Protein AF-A0A377X017-F1 (afdb_monomer)

Organism: Klebsiella pneumoniae (NCBI:txid573)

Nearest PDB structures (foldseek):
  1yle-assembly1_A  TM=6.788E-01  e=1.189E-14  Pseudomonas aeruginosa
  3j99-assembly1_C  TM=6.642E-01  e=1.544E-02  Cricetulus griseus
  6mdn-assembly1_E  TM=6.584E-01  e=2.898E-02  Cricetulus griseus
  6mdm-assembly1_B  TM=6.746E-01  e=6.170E-02  Cricetulus griseus
  1wlf-assembly1_A  TM=6.380E-01  e=1.233E-01  Mus musculus

Structure (mmCIF, N/CA/C/O backbone):
data_AF-A0A377X017-F1
#
_entry.id   AF-A0A377X017-F1
#
loop_
_atom_site.group_PDB
_atom_site.id
_atom_site.type_symbol
_atom_site.label_atom_id
_atom_site.label_alt_id
_atom_site.label_comp_id
_atom_site.label_asym_id
_atom_site.label_entity_id
_atom_site.label_seq_id
_atom_site.pdbx_PDB_ins_code
_atom_site.Cartn_x
_atom_site.Cartn_y
_atom_site.Cartn_z
_atom_site.occupancy
_atom_site.B_iso_or_equiv
_atom_site.auth_seq_id
_atom_site.auth_comp_id
_atom_site.auth_asym_id
_atom_site.auth_atom_id
_atom_site.pdbx_PDB_model_num
ATOM 1 N N . MET A 1 1 ? 9.731 38.640 -22.664 1.00 41.91 1 MET A N 1
ATOM 2 C CA . MET A 1 1 ? 9.922 37.380 -23.417 1.00 41.91 1 MET A CA 1
ATOM 3 C C . M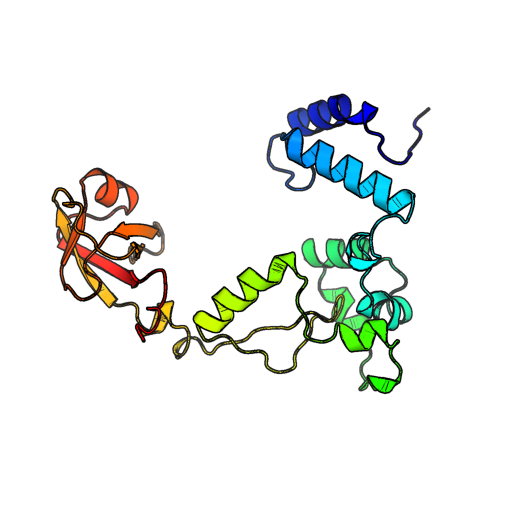ET A 1 1 ? 10.052 36.262 -22.397 1.00 41.91 1 MET A C 1
ATOM 5 O O . MET A 1 1 ? 10.845 36.426 -21.481 1.00 41.91 1 MET A O 1
ATOM 9 N N . MET A 1 2 ? 9.232 35.211 -22.472 1.00 48.06 2 MET A N 1
ATOM 10 C CA . MET A 1 2 ? 9.294 34.090 -21.521 1.00 48.06 2 MET A CA 1
ATOM 11 C C . MET A 1 2 ? 10.288 33.045 -22.027 1.00 48.06 2 MET A C 1
ATOM 13 O O . MET A 1 2 ? 10.231 32.671 -23.196 1.00 48.06 2 MET A O 1
ATOM 17 N N . VAL A 1 3 ? 11.193 32.597 -21.158 1.00 45.81 3 VAL A N 1
ATOM 18 C CA . VAL A 1 3 ? 12.187 31.555 -21.446 1.00 45.81 3 VAL A CA 1
ATOM 19 C C . VAL A 1 3 ? 11.963 30.414 -20.461 1.00 45.81 3 VAL A C 1
ATOM 21 O O . VAL A 1 3 ? 11.891 30.648 -19.257 1.00 45.81 3 VAL A O 1
ATOM 24 N N . ILE A 1 4 ? 11.847 29.188 -20.971 1.00 55.16 4 ILE A N 1
ATOM 25 C CA . ILE A 1 4 ? 11.779 27.969 -20.160 1.00 55.16 4 ILE A CA 1
ATOM 26 C C . ILE A 1 4 ? 13.193 27.387 -20.092 1.00 55.16 4 ILE A C 1
ATOM 28 O O . ILE A 1 4 ? 13.812 27.161 -21.130 1.00 55.16 4 ILE A O 1
ATOM 32 N N . ARG A 1 5 ? 13.703 27.158 -18.879 1.00 82.88 5 ARG A N 1
ATOM 33 C CA . ARG A 1 5 ? 15.024 26.566 -18.619 1.00 82.88 5 ARG A CA 1
ATOM 34 C C . ARG A 1 5 ? 14.967 25.596 -17.429 1.00 82.88 5 ARG A C 1
ATOM 36 O O . ARG A 1 5 ? 14.013 25.676 -16.652 1.00 82.88 5 ARG A O 1
ATOM 43 N N . PRO A 1 6 ? 15.966 24.712 -17.255 1.00 76.62 6 PRO A N 1
ATOM 44 C CA . PRO A 1 6 ? 16.117 23.930 -16.031 1.00 76.62 6 PRO A CA 1
ATOM 45 C C . PRO A 1 6 ? 16.137 24.815 -14.779 1.00 76.62 6 PRO A C 1
ATOM 47 O O . PRO A 1 6 ? 16.668 25.927 -14.802 1.00 76.62 6 PRO A O 1
ATOM 50 N N . VAL A 1 7 ? 15.556 24.301 -13.694 1.00 84.62 7 VAL A N 1
ATOM 51 C CA . VAL A 1 7 ? 15.474 24.987 -12.398 1.00 84.62 7 VAL A CA 1
ATOM 52 C C . VAL A 1 7 ? 16.825 24.975 -11.688 1.00 84.62 7 VAL A C 1
ATOM 54 O O . VAL A 1 7 ? 17.442 23.920 -11.577 1.00 84.62 7 VAL A O 1
ATOM 57 N N . GLU A 1 8 ? 17.276 26.121 -11.195 1.00 88.69 8 GLU A N 1
ATOM 58 C CA . GLU A 1 8 ? 18.542 26.331 -10.489 1.00 88.69 8 GLU A CA 1
ATOM 59 C C . GLU A 1 8 ? 18.309 26.598 -8.992 1.00 88.69 8 GLU A C 1
ATOM 61 O O . GLU A 1 8 ? 17.215 27.011 -8.605 1.00 88.69 8 GLU A O 1
ATOM 66 N N . PRO A 1 9 ? 19.323 26.417 -8.119 1.00 90.69 9 PRO A N 1
ATOM 67 C CA . PRO A 1 9 ? 19.192 26.701 -6.684 1.00 90.69 9 PRO A CA 1
ATOM 68 C C . PRO A 1 9 ? 18.673 28.112 -6.367 1.00 90.69 9 PRO A C 1
ATOM 70 O O . PRO A 1 9 ? 17.927 28.293 -5.408 1.00 90.69 9 PRO A O 1
ATOM 73 N N . GLY A 1 10 ? 19.010 29.101 -7.204 1.00 92.25 10 GLY A N 1
ATOM 74 C CA . GLY A 1 10 ? 18.532 30.479 -7.066 1.00 92.25 10 GLY A CA 1
ATOM 75 C C . GLY A 1 10 ? 17.032 30.674 -7.321 1.00 92.25 10 GLY A C 1
ATOM 76 O O . GLY A 1 10 ? 16.495 31.715 -6.953 1.00 92.25 10 GLY A O 1
ATOM 77 N N . ASP A 1 11 ? 16.336 29.691 -7.903 1.00 92.38 11 ASP A N 1
ATOM 78 C CA . ASP A 1 11 ? 14.902 29.783 -8.213 1.00 92.38 11 ASP A CA 1
ATOM 79 C C . ASP A 1 11 ? 13.998 29.424 -7.024 1.00 92.38 11 ASP A C 1
ATOM 81 O O . ASP A 1 11 ? 12.786 29.648 -7.082 1.00 92.38 11 ASP A O 1
ATOM 85 N N . LEU A 1 12 ? 14.563 28.885 -5.936 1.00 92.19 12 LEU A N 1
ATOM 86 C CA . LEU A 1 12 ? 13.817 28.419 -4.763 1.00 92.19 12 LEU A CA 1
ATOM 87 C C . LEU A 1 12 ? 12.852 29.475 -4.183 1.00 92.19 12 LEU A C 1
ATOM 89 O O . LEU A 1 12 ? 11.684 29.133 -3.978 1.00 92.19 12 LEU A O 1
ATOM 93 N N . PRO A 1 13 ? 13.240 30.755 -3.990 1.00 93.88 13 PRO A N 1
ATOM 94 C CA . PRO A 1 13 ? 12.309 31.773 -3.497 1.00 93.88 13 PRO A CA 1
ATOM 95 C C . PRO A 1 13 ? 11.132 32.020 -4.451 1.00 93.88 13 PRO A C 1
ATOM 97 O O . PRO A 1 13 ? 10.003 32.245 -4.015 1.00 93.88 13 PRO A O 1
ATOM 100 N N . GLY A 1 14 ? 11.378 31.951 -5.763 1.00 90.06 14 GLY A N 1
ATOM 101 C CA . GLY A 1 14 ? 10.341 32.098 -6.784 1.00 90.06 14 GLY A CA 1
ATOM 102 C C . GLY A 1 14 ? 9.362 30.925 -6.783 1.00 90.06 14 GLY A C 1
ATOM 103 O O . GLY A 1 14 ? 8.152 31.133 -6.849 1.00 90.06 14 GLY A O 1
ATOM 104 N N . LEU A 1 15 ? 9.870 29.699 -6.636 1.00 88.06 15 LEU A N 1
ATOM 105 C CA . LEU A 1 15 ? 9.044 28.496 -6.525 1.00 88.06 15 LEU A CA 1
ATOM 106 C C . LEU A 1 15 ? 8.211 28.476 -5.242 1.00 88.06 15 LEU A C 1
ATOM 108 O O . LEU A 1 15 ? 7.048 28.092 -5.301 1.00 88.06 15 LEU A O 1
ATOM 112 N N . LEU A 1 16 ? 8.759 28.929 -4.112 1.00 87.75 16 LEU A N 1
ATOM 113 C CA . LEU A 1 16 ? 8.013 29.071 -2.857 1.00 87.75 16 LEU A CA 1
ATOM 114 C C . LEU A 1 16 ? 6.875 30.086 -2.980 1.00 87.75 16 LEU A C 1
ATOM 116 O O . LEU A 1 16 ? 5.769 29.833 -2.503 1.00 87.75 16 LEU A O 1
ATOM 120 N N . LYS A 1 17 ? 7.122 31.210 -3.662 1.00 89.06 17 LYS A N 1
ATOM 121 C CA . LYS A 1 17 ? 6.085 32.206 -3.942 1.00 89.06 17 LYS A CA 1
ATOM 122 C C . LYS A 1 17 ? 4.964 31.618 -4.804 1.00 89.06 17 LYS A C 1
ATOM 124 O O . LYS A 1 17 ? 3.797 31.764 -4.458 1.00 89.06 17 LYS A O 1
ATOM 129 N N . LEU A 1 18 ? 5.316 30.905 -5.875 1.00 84.94 18 LEU A N 1
ATOM 130 C CA . LEU A 1 18 ? 4.339 30.213 -6.721 1.00 84.94 18 LEU A CA 1
ATOM 131 C C . LEU A 1 18 ? 3.564 29.147 -5.934 1.00 84.94 18 LEU A C 1
ATOM 133 O O . LEU A 1 18 ? 2.343 29.077 -6.036 1.00 84.94 18 LEU A O 1
ATOM 137 N N . ALA A 1 19 ? 4.247 28.356 -5.104 1.00 81.62 19 ALA A N 1
ATOM 138 C CA . ALA A 1 19 ? 3.622 27.350 -4.250 1.00 81.62 19 ALA A CA 1
ATOM 139 C C . ALA A 1 19 ? 2.582 27.982 -3.307 1.00 81.62 19 ALA A C 1
ATOM 141 O O . ALA A 1 19 ? 1.461 27.482 -3.197 1.00 81.62 19 ALA A O 1
ATOM 142 N N . ALA A 1 20 ? 2.920 29.113 -2.677 1.00 80.50 20 ALA A N 1
ATOM 143 C CA . ALA A 1 20 ? 2.019 29.844 -1.788 1.00 80.50 20 ALA A CA 1
ATOM 144 C C . ALA A 1 20 ? 0.775 30.385 -2.518 1.00 80.50 20 ALA A C 1
ATOM 146 O O . ALA A 1 20 ? -0.324 30.351 -1.967 1.00 80.50 20 ALA A O 1
ATOM 147 N N . GLU A 1 21 ? 0.926 30.824 -3.769 1.00 81.50 21 GLU A N 1
ATOM 148 C CA . GLU A 1 21 ? -0.182 31.300 -4.608 1.00 81.50 21 GLU A CA 1
ATOM 149 C C . GLU A 1 21 ? -1.106 30.156 -5.078 1.00 81.50 21 GLU A C 1
ATOM 151 O O . GLU A 1 21 ? -2.294 30.381 -5.305 1.00 81.50 21 GLU A O 1
ATOM 156 N N . THR A 1 22 ? -0.604 28.916 -5.175 1.00 67.25 22 THR A N 1
ATOM 157 C CA . THR A 1 22 ? -1.386 27.746 -5.636 1.00 67.25 22 THR A CA 1
ATOM 158 C C . THR A 1 22 ? -2.314 27.115 -4.588 1.00 67.25 22 THR A C 1
ATOM 160 O O . THR A 1 22 ? -3.063 26.195 -4.916 1.00 67.25 22 THR A O 1
ATOM 163 N N . GLY A 1 23 ? -2.318 27.605 -3.343 1.00 53.97 23 GLY A N 1
ATOM 164 C CA . GLY A 1 23 ? -3.354 27.272 -2.359 1.00 53.97 23 GLY A CA 1
ATOM 165 C C . GLY A 1 23 ? -3.401 25.802 -1.922 1.00 53.97 23 GLY A C 1
ATOM 166 O O . GLY A 1 23 ? -4.466 25.192 -1.954 1.00 53.97 23 GLY A O 1
ATOM 167 N N . GLY A 1 24 ? -2.264 25.224 -1.514 1.00 51.03 24 GLY A N 1
ATOM 168 C CA . GLY A 1 24 ? -2.172 23.970 -0.737 1.00 51.03 24 GLY A CA 1
ATOM 169 C C . GLY A 1 24 ? -2.658 22.669 -1.402 1.00 51.03 24 GLY A C 1
ATOM 170 O O . GLY A 1 24 ? -2.415 21.593 -0.863 1.00 51.03 24 GLY A O 1
ATOM 171 N N . GLY A 1 25 ? -3.316 22.739 -2.562 1.00 46.50 25 GLY A N 1
ATOM 172 C CA . GLY A 1 25 ? -3.918 21.592 -3.253 1.00 46.50 25 GLY A CA 1
ATOM 173 C C . GLY A 1 25 ? -3.012 20.892 -4.270 1.00 46.50 25 GLY A C 1
ATOM 174 O O . GLY A 1 25 ? -3.386 19.846 -4.796 1.00 46.50 25 GLY A O 1
ATOM 175 N N . LEU A 1 26 ? -1.828 21.442 -4.562 1.00 48.59 26 LEU A N 1
ATOM 176 C CA . LEU A 1 26 ? -0.912 20.915 -5.575 1.00 48.59 26 LEU A CA 1
ATOM 177 C C . LEU A 1 26 ? 0.259 20.161 -4.924 1.00 48.59 26 LEU A C 1
ATOM 179 O O . LEU A 1 26 ? 1.285 20.737 -4.574 1.00 48.59 26 LEU A O 1
ATOM 183 N N . THR A 1 27 ? 0.132 18.840 -4.790 1.00 57.81 27 THR A N 1
ATOM 184 C CA . THR A 1 27 ? 1.145 17.970 -4.149 1.00 57.81 27 THR A CA 1
ATOM 185 C C . THR A 1 27 ? 2.496 17.940 -4.891 1.00 57.81 27 THR A C 1
ATOM 187 O O . THR A 1 27 ? 3.544 17.627 -4.311 1.00 57.81 27 THR A O 1
ATOM 190 N N . SER A 1 28 ? 2.511 18.319 -6.173 1.00 61.34 28 SER A N 1
ATOM 191 C CA . SER A 1 28 ? 3.722 18.476 -6.987 1.00 61.34 28 SER A CA 1
ATOM 192 C C . SER A 1 28 ? 4.459 19.808 -6.769 1.00 61.34 28 SER A C 1
ATOM 194 O O . SER A 1 28 ? 5.594 19.927 -7.228 1.00 61.34 28 SER A O 1
ATOM 196 N N . LEU A 1 29 ? 3.899 20.765 -6.021 1.00 71.50 29 LEU A N 1
ATOM 197 C CA . LEU A 1 29 ? 4.554 22.032 -5.668 1.00 71.50 29 LEU A CA 1
ATOM 198 C C . LEU A 1 29 ? 4.213 22.438 -4.215 1.00 71.50 29 LEU A C 1
ATOM 200 O O . LEU A 1 29 ? 3.430 23.360 -3.997 1.00 71.50 29 LEU A O 1
ATOM 204 N N . PRO A 1 30 ? 4.755 21.727 -3.207 1.00 73.88 30 PRO A N 1
ATOM 205 C CA . PRO A 1 30 ? 4.439 21.987 -1.805 1.00 73.88 30 PRO A CA 1
ATOM 206 C C . PRO A 1 30 ? 5.043 23.311 -1.319 1.00 73.88 30 PRO A C 1
ATOM 208 O O . PRO A 1 30 ? 6.134 23.691 -1.744 1.00 73.88 30 PRO A O 1
ATOM 211 N N . VAL A 1 31 ? 4.379 2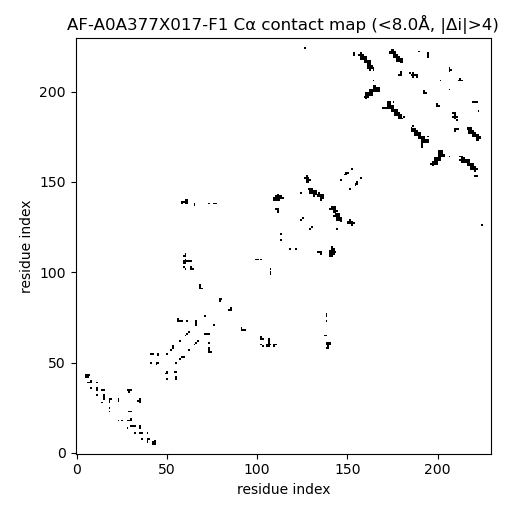3.971 -0.364 1.00 81.69 31 VAL A N 1
ATOM 212 C CA . VAL A 1 31 ? 4.921 25.132 0.372 1.00 81.69 31 VAL A CA 1
ATOM 213 C C . VAL A 1 31 ? 5.878 24.640 1.466 1.00 81.69 31 VAL A C 1
ATOM 215 O O . VAL A 1 31 ? 5.643 24.827 2.655 1.00 81.69 31 VAL A O 1
ATOM 218 N N . ASP A 1 32 ? 6.925 23.931 1.056 1.00 83.75 32 ASP A N 1
ATOM 219 C CA . ASP A 1 32 ? 7.950 23.387 1.943 1.00 83.75 32 ASP A CA 1
ATOM 220 C C . ASP A 1 32 ? 9.332 23.592 1.321 1.00 83.75 32 ASP A C 1
ATOM 222 O O . ASP A 1 32 ? 9.657 23.037 0.267 1.00 83.75 32 ASP A O 1
ATOM 226 N N . GLU A 1 33 ? 10.142 24.419 1.978 1.00 86.38 33 GLU A N 1
ATOM 227 C CA . GLU A 1 33 ? 11.450 24.839 1.478 1.00 86.38 33 GLU A CA 1
ATOM 228 C C . GLU A 1 33 ? 12.404 23.654 1.327 1.00 86.38 33 GLU A C 1
ATOM 230 O O . GLU A 1 33 ? 13.055 23.520 0.291 1.00 86.38 33 GLU A O 1
ATOM 235 N N . ALA A 1 34 ? 12.438 22.754 2.313 1.00 82.94 34 ALA A N 1
ATOM 236 C CA . ALA A 1 34 ? 13.319 21.593 2.297 1.00 82.94 34 ALA A CA 1
ATOM 237 C C . ALA A 1 34 ? 12.987 20.645 1.133 1.00 82.94 34 ALA A C 1
ATOM 239 O O . ALA A 1 34 ? 13.878 20.225 0.391 1.00 82.94 34 ALA A O 1
ATOM 240 N N . THR A 1 35 ? 11.702 20.354 0.918 1.00 77.50 35 THR A N 1
ATOM 241 C CA . THR A 1 35 ? 11.234 19.506 -0.184 1.00 77.50 35 THR A CA 1
ATOM 242 C C . THR A 1 35 ? 11.516 20.143 -1.539 1.00 77.50 35 THR A C 1
ATOM 244 O O . THR A 1 35 ? 11.976 19.455 -2.455 1.00 77.50 35 THR A O 1
ATOM 247 N N . LEU A 1 36 ? 11.265 21.445 -1.700 1.00 84.31 36 LEU A N 1
ATOM 248 C CA . LEU A 1 36 ? 11.550 22.139 -2.957 1.00 84.31 36 LEU A CA 1
ATOM 249 C C . LEU A 1 36 ? 13.055 22.216 -3.230 1.00 84.31 36 LEU A C 1
ATOM 251 O O . LEU A 1 36 ? 13.475 21.900 -4.343 1.00 84.31 36 LEU A O 1
ATOM 255 N N . ALA A 1 37 ? 13.876 22.535 -2.229 1.00 88.19 37 ALA A N 1
ATOM 256 C CA . ALA A 1 37 ? 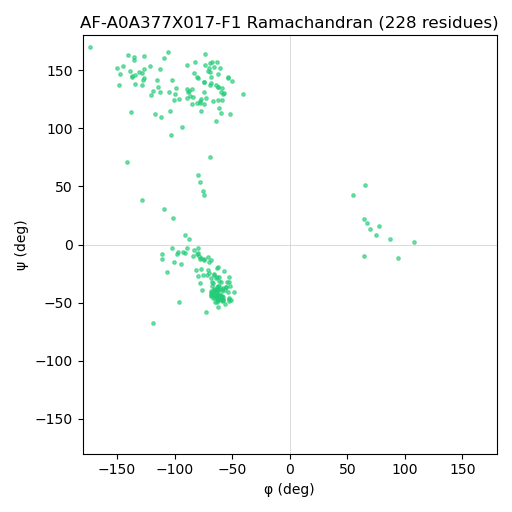15.332 22.541 -2.354 1.00 88.19 37 ALA A CA 1
ATOM 257 C C . ALA A 1 37 ? 15.871 21.160 -2.760 1.00 88.19 37 ALA A C 1
ATOM 259 O O . ALA A 1 37 ? 16.671 21.056 -3.693 1.00 88.19 37 ALA A O 1
ATOM 260 N N . ALA A 1 38 ? 15.373 20.085 -2.139 1.00 83.88 38 ALA A N 1
ATOM 261 C CA . ALA A 1 38 ? 15.733 18.715 -2.497 1.00 83.88 38 ALA A CA 1
ATOM 262 C C . ALA A 1 38 ? 15.327 18.362 -3.940 1.00 83.88 38 ALA A C 1
ATOM 264 O O . ALA A 1 38 ? 16.088 17.717 -4.663 1.00 83.88 38 ALA A O 1
ATOM 265 N N . ARG A 1 39 ? 14.157 18.822 -4.403 1.00 83.75 39 ARG A N 1
ATOM 266 C CA . ARG A 1 39 ? 13.704 18.626 -5.792 1.00 83.75 39 ARG A CA 1
ATOM 267 C C . ARG A 1 39 ? 14.559 19.395 -6.796 1.00 83.75 39 ARG A C 1
ATOM 269 O O . ARG A 1 39 ? 14.890 18.840 -7.842 1.00 83.75 39 ARG A O 1
ATOM 276 N N . ILE A 1 40 ? 14.950 20.631 -6.481 1.00 88.44 40 ILE A N 1
ATOM 277 C CA . ILE A 1 40 ? 15.861 21.426 -7.316 1.00 88.44 40 ILE A CA 1
ATOM 278 C C . ILE A 1 40 ? 17.222 20.731 -7.412 1.00 88.44 40 ILE A C 1
ATOM 280 O O . ILE A 1 40 ? 17.732 20.543 -8.516 1.00 88.44 40 ILE A O 1
ATOM 284 N N . ALA A 1 41 ? 17.777 20.287 -6.281 1.00 87.25 41 ALA A N 1
ATOM 285 C CA . ALA A 1 41 ? 19.043 19.561 -6.242 1.00 87.25 41 ALA A CA 1
ATOM 286 C C . ALA A 1 41 ? 18.983 18.271 -7.077 1.00 87.25 41 ALA A C 1
ATOM 288 O O . ALA A 1 41 ? 19.844 18.054 -7.930 1.00 87.25 41 ALA A O 1
ATOM 289 N N . ARG A 1 42 ? 17.921 17.472 -6.916 1.00 80.19 42 ARG A N 1
ATOM 290 C CA . ARG A 1 42 ? 17.693 16.251 -7.704 1.00 80.19 42 ARG A CA 1
ATOM 291 C C . ARG A 1 42 ? 17.562 16.543 -9.199 1.00 80.19 42 ARG A C 1
ATOM 293 O O . ARG A 1 42 ? 18.150 15.834 -10.013 1.00 80.19 42 ARG A O 1
ATOM 300 N N . SER A 1 43 ? 16.818 17.586 -9.572 1.00 80.94 43 SER A N 1
ATOM 301 C CA . SER A 1 43 ? 16.685 18.027 -10.967 1.00 80.94 43 SER A CA 1
ATOM 302 C C . SER A 1 43 ? 18.054 18.388 -11.548 1.00 80.94 43 SER A C 1
ATOM 304 O O . SER A 1 43 ? 18.435 17.894 -12.602 1.00 80.94 43 SER A O 1
ATOM 306 N N . GLN A 1 44 ? 18.841 19.183 -10.828 1.00 86.19 44 GLN A N 1
ATOM 307 C CA . GLN A 1 44 ? 20.185 19.594 -11.228 1.00 86.19 44 GLN A CA 1
ATOM 308 C C . GLN A 1 44 ? 21.151 18.411 -11.399 1.00 86.19 44 GLN A C 1
ATOM 310 O O . GLN A 1 44 ? 21.847 18.327 -12.408 1.00 86.19 44 GLN A O 1
ATOM 315 N N . GLN A 1 45 ? 21.161 17.465 -10.460 1.00 80.88 45 GLN A N 1
ATOM 316 C CA . GLN A 1 45 ? 21.986 16.256 -10.559 1.00 80.88 45 GLN A CA 1
ATOM 317 C C . GLN A 1 45 ? 21.519 15.333 -11.698 1.00 80.88 45 GLN A C 1
ATOM 319 O O . GLN A 1 45 ? 22.344 14.700 -12.354 1.00 80.88 45 GLN A O 1
ATOM 324 N N . THR A 1 46 ? 20.212 15.302 -11.987 1.00 74.62 46 THR A N 1
ATOM 325 C CA . THR A 1 46 ? 19.649 14.604 -13.156 1.00 74.62 46 THR A CA 1
ATOM 326 C C . THR A 1 46 ? 20.151 15.223 -14.460 1.00 74.62 46 THR A C 1
ATOM 328 O O . THR A 1 46 ? 20.675 14.511 -15.309 1.00 74.62 46 THR A O 1
ATOM 331 N N . TRP A 1 47 ? 20.080 16.552 -14.597 1.00 74.75 47 TRP A N 1
ATOM 332 C CA . TRP A 1 47 ? 20.582 17.270 -15.777 1.00 74.75 47 TRP A CA 1
ATOM 333 C C . TRP A 1 47 ? 22.087 17.095 -15.997 1.00 74.75 47 TRP A C 1
ATOM 335 O O . TRP A 1 47 ? 22.538 17.079 -17.140 1.00 74.75 47 TRP A O 1
ATOM 345 N N . ARG A 1 48 ? 22.862 16.942 -14.918 1.00 80.19 48 ARG A N 1
ATOM 346 C CA . ARG A 1 48 ? 24.303 16.656 -14.982 1.00 80.19 48 ARG A CA 1
ATOM 347 C C . ARG A 1 48 ? 24.636 15.173 -15.174 1.00 80.19 48 ARG A C 1
ATOM 349 O O . ARG A 1 48 ? 25.805 14.841 -15.334 1.00 80.19 48 ARG A O 1
ATOM 356 N N . GLY A 1 49 ? 23.641 14.283 -15.168 1.00 72.31 49 GLY A N 1
ATOM 357 C CA . GLY A 1 49 ? 23.848 12.837 -15.283 1.00 72.31 49 GLY A CA 1
ATOM 358 C C . GLY A 1 49 ? 24.561 12.208 -14.078 1.00 72.31 49 GLY A C 1
ATOM 359 O O . GLY A 1 49 ? 25.104 11.115 -14.200 1.00 72.31 49 GLY A O 1
ATOM 360 N N . GLU A 1 50 ? 24.578 12.892 -12.931 1.00 80.31 50 GLU A N 1
ATOM 361 C CA . GLU A 1 50 ? 25.291 12.481 -11.710 1.00 80.31 50 GLU A CA 1
ATOM 362 C C . GLU A 1 50 ? 24.503 11.458 -10.885 1.00 80.31 50 GLU A C 1
ATOM 364 O O . GLU A 1 50 ? 25.080 10.729 -10.079 1.00 80.31 50 GLU A O 1
ATOM 369 N N . LEU A 1 51 ? 23.182 11.398 -11.074 1.00 72.38 51 LEU A N 1
ATOM 370 C CA . LEU A 1 51 ? 22.341 10.402 -10.418 1.00 72.38 51 LEU A CA 1
ATOM 371 C C . LEU A 1 51 ? 22.361 9.075 -11.180 1.00 72.38 51 LEU A C 1
ATOM 373 O O . LEU A 1 51 ? 22.383 9.083 -12.414 1.00 72.38 51 LEU A O 1
ATOM 377 N N . PRO A 1 52 ? 22.249 7.927 -10.491 1.00 67.50 52 PRO A N 1
ATOM 378 C CA . PRO A 1 52 ? 21.890 6.677 -11.145 1.00 67.50 52 PRO A CA 1
ATOM 379 C C . PRO A 1 52 ? 20.638 6.885 -12.000 1.00 67.50 52 PRO A C 1
ATOM 381 O O . PRO A 1 52 ? 19.717 7.588 -11.582 1.00 67.50 52 PRO A O 1
ATOM 384 N N . LYS A 1 53 ? 20.572 6.271 -13.188 1.00 64.38 53 LYS A N 1
ATOM 385 C CA . LYS A 1 53 ? 19.431 6.441 -14.107 1.00 64.38 53 LYS A CA 1
ATOM 386 C C . LYS A 1 53 ? 18.081 6.256 -13.395 1.00 64.38 53 LYS A C 1
ATOM 388 O O . LYS A 1 53 ? 17.189 7.073 -13.578 1.00 64.38 53 LYS A O 1
ATOM 393 N N . SER A 1 54 ? 17.964 5.277 -12.494 1.00 63.91 54 SER A N 1
ATOM 394 C CA . SER A 1 54 ? 16.760 5.027 -11.679 1.00 63.91 54 SER A CA 1
ATOM 395 C C . SER A 1 54 ? 16.243 6.244 -10.897 1.00 63.91 54 SER A C 1
ATOM 397 O O . SER A 1 54 ? 15.048 6.354 -10.647 1.00 63.91 54 SER A O 1
ATOM 399 N N . GLU A 1 55 ? 17.109 7.186 -10.527 1.00 65.25 55 GLU A N 1
ATOM 400 C CA . GLU A 1 55 ? 16.736 8.388 -9.775 1.00 65.25 55 GLU A CA 1
ATOM 401 C C . GLU A 1 55 ? 16.411 9.595 -10.672 1.00 65.25 55 GLU A C 1
ATOM 403 O O . GLU A 1 55 ? 15.887 10.601 -10.185 1.00 65.25 55 GLU A O 1
ATOM 408 N N . GLN A 1 56 ? 16.617 9.470 -11.986 1.00 66.69 56 GLN A N 1
ATOM 409 C CA . GLN A 1 56 ? 16.348 10.496 -13.000 1.00 66.69 56 GLN A CA 1
ATOM 410 C C . GLN A 1 56 ? 14.928 10.419 -13.600 1.00 66.69 56 GLN A C 1
ATOM 412 O O . GLN A 1 56 ? 14.631 11.108 -14.572 1.00 66.69 56 GLN A O 1
ATOM 417 N N . GLY A 1 57 ? 14.039 9.573 -13.061 1.00 63.88 57 GLY A N 1
ATOM 418 C CA . GLY A 1 57 ? 12.722 9.309 -13.666 1.00 63.88 57 GLY A CA 1
ATOM 419 C C . GLY A 1 57 ? 12.779 8.365 -14.875 1.00 63.88 57 GLY A C 1
ATOM 420 O O . GLY A 1 57 ? 11.824 8.282 -15.642 1.00 63.88 57 GLY A O 1
ATOM 421 N N . TYR A 1 58 ? 13.899 7.658 -15.041 1.00 71.81 58 TYR A N 1
ATOM 422 C CA . TYR A 1 58 ? 14.083 6.609 -16.039 1.00 71.81 58 TYR A CA 1
ATOM 423 C C . TYR A 1 58 ? 13.530 5.284 -15.513 1.00 71.81 58 TYR A C 1
ATOM 425 O O . TYR A 1 58 ? 13.931 4.809 -14.448 1.00 71.81 58 TYR A O 1
ATOM 433 N N . SER A 1 59 ? 12.662 4.660 -16.304 1.00 81.50 59 SER A N 1
ATOM 434 C CA . SER A 1 59 ? 12.214 3.285 -16.101 1.00 81.50 59 SER A CA 1
ATOM 435 C C . SER A 1 59 ? 12.928 2.376 -17.111 1.00 81.50 59 SER A C 1
ATOM 437 O O . SER A 1 59 ? 12.692 2.512 -18.317 1.00 81.50 59 SER A O 1
ATOM 439 N N . PRO A 1 60 ? 13.789 1.434 -16.667 1.00 87.62 60 PRO A N 1
ATOM 440 C CA . PRO A 1 60 ? 14.440 0.488 -17.573 1.00 87.62 60 PRO A CA 1
ATOM 441 C C . PRO A 1 60 ? 13.427 -0.348 -18.363 1.00 87.62 60 PRO A C 1
ATOM 443 O O . PRO A 1 60 ? 13.621 -0.612 -19.551 1.00 87.62 60 PRO A O 1
ATOM 446 N N . PHE A 1 61 ? 12.322 -0.727 -17.712 1.00 89.00 61 PHE A N 1
ATOM 447 C CA . PHE A 1 61 ? 11.230 -1.465 -18.336 1.00 89.00 61 PHE A CA 1
ATOM 448 C C . PHE A 1 61 ? 10.541 -0.634 -19.427 1.00 89.00 61 PHE A C 1
ATOM 450 O O . PHE A 1 61 ? 10.369 -1.117 -20.549 1.00 89.00 61 PHE A O 1
ATOM 457 N N . TRP A 1 62 ? 10.231 0.636 -19.144 1.00 85.00 62 TRP A N 1
ATOM 458 C CA . TRP A 1 62 ? 9.626 1.548 -20.117 1.00 85.00 62 TRP A CA 1
ATOM 459 C C . TRP A 1 62 ? 10.510 1.748 -21.346 1.00 85.00 62 TRP A C 1
ATOM 461 O O . TRP A 1 62 ? 10.035 1.651 -22.476 1.00 85.00 62 TRP A O 1
ATOM 471 N N . GLU A 1 63 ? 11.803 1.989 -21.147 1.00 85.81 63 GLU A N 1
ATOM 472 C CA . GLU A 1 63 ? 12.725 2.234 -22.258 1.00 85.81 63 GLU A CA 1
ATOM 473 C C . GLU A 1 63 ? 12.937 0.994 -23.125 1.00 85.81 63 GLU A C 1
ATOM 475 O O . GLU A 1 63 ? 13.050 1.098 -24.348 1.00 85.81 63 GLU A O 1
ATOM 480 N N . SER A 1 64 ? 12.948 -0.197 -22.522 1.00 88.00 64 SER A N 1
ATOM 481 C CA . SER A 1 64 ? 13.089 -1.435 -23.284 1.00 88.00 64 SER A CA 1
ATOM 482 C C . SER A 1 64 ? 11.802 -1.864 -23.982 1.00 88.00 64 SER A C 1
ATOM 484 O O . SER A 1 64 ? 11.885 -2.499 -25.037 1.00 88.00 64 SER A O 1
ATOM 486 N N . LEU A 1 65 ? 10.638 -1.594 -23.389 1.00 86.00 65 LEU A N 1
ATOM 487 C CA . LEU A 1 65 ? 9.357 -2.084 -23.883 1.00 86.00 65 LEU A CA 1
ATOM 488 C C . LEU A 1 65 ? 8.407 -0.951 -24.260 1.00 86.00 65 LEU A C 1
ATOM 490 O O . LEU A 1 65 ? 8.095 -0.786 -25.439 1.00 86.00 65 LEU A O 1
ATOM 494 N N . GLY A 1 66 ? 7.947 -0.188 -23.270 1.00 79.50 66 GLY A N 1
ATOM 495 C CA . GLY A 1 66 ? 6.885 0.806 -23.423 1.00 79.50 66 GLY A CA 1
ATOM 496 C C . GLY A 1 66 ? 7.130 1.800 -24.557 1.00 79.50 66 GLY A C 1
ATOM 497 O O . GLY A 1 66 ? 6.296 1.937 -25.447 1.00 79.50 66 GLY A O 1
ATOM 498 N N . LYS A 1 67 ? 8.318 2.399 -24.635 1.00 78.62 67 LYS A N 1
ATOM 499 C CA . LYS A 1 67 ? 8.684 3.379 -25.673 1.00 78.62 67 LYS A CA 1
ATOM 500 C C . LYS A 1 67 ? 8.556 2.868 -27.115 1.00 78.62 67 LYS A C 1
ATOM 502 O O . LYS A 1 67 ? 8.411 3.658 -28.043 1.00 78.62 67 LYS A O 1
ATOM 507 N N . ARG A 1 68 ? 8.595 1.547 -27.331 1.00 80.62 68 ARG A N 1
ATOM 508 C CA . ARG A 1 68 ? 8.417 0.939 -28.663 1.00 80.62 68 ARG A CA 1
ATOM 509 C C . ARG A 1 68 ? 6.958 0.952 -29.125 1.00 80.62 68 ARG A C 1
ATOM 511 O O . ARG A 1 68 ? 6.706 0.943 -30.325 1.00 80.62 68 ARG A O 1
ATOM 518 N N . PHE A 1 69 ? 6.018 0.967 -28.182 1.00 76.19 69 PHE A N 1
ATOM 519 C CA . PHE A 1 69 ? 4.574 0.938 -28.437 1.00 76.19 69 PHE A CA 1
ATOM 520 C C . PHE A 1 69 ? 3.905 2.293 -28.171 1.00 76.19 69 PHE A C 1
ATOM 522 O O . PHE A 1 69 ? 2.871 2.608 -28.757 1.00 76.19 69 PHE A O 1
ATOM 529 N N . PHE A 1 70 ? 4.522 3.123 -27.331 1.00 70.56 70 PHE A N 1
ATOM 530 C CA . PHE A 1 70 ? 4.040 4.436 -26.941 1.00 70.56 70 PHE A CA 1
ATOM 531 C C . PHE A 1 70 ? 5.041 5.500 -27.403 1.00 70.56 70 PHE A C 1
ATOM 533 O O . PHE A 1 70 ? 6.142 5.602 -26.871 1.00 70.56 70 PHE A O 1
ATOM 540 N N . ALA A 1 71 ? 4.650 6.341 -28.363 1.00 66.06 71 ALA A N 1
ATOM 541 C CA . ALA A 1 71 ? 5.457 7.477 -28.825 1.00 66.06 71 ALA A CA 1
ATOM 542 C C . ALA A 1 71 ? 5.466 8.651 -27.812 1.00 66.06 71 ALA A C 1
ATOM 544 O O . ALA A 1 71 ? 5.277 9.809 -28.186 1.00 66.06 71 ALA A O 1
ATOM 545 N N . MET A 1 72 ? 5.605 8.364 -26.514 1.00 67.75 72 MET A N 1
ATOM 546 C CA . MET A 1 72 ? 5.635 9.355 -25.434 1.00 67.75 72 MET A CA 1
ATOM 547 C C . MET A 1 72 ? 6.586 8.941 -24.302 1.00 67.75 72 MET A C 1
ATOM 549 O O . MET A 1 72 ? 6.826 7.758 -24.083 1.00 67.75 72 MET A O 1
ATOM 553 N N . GLU A 1 73 ? 7.116 9.926 -23.576 1.00 65.19 73 GLU A N 1
ATOM 554 C CA . GLU A 1 73 ? 7.998 9.721 -22.417 1.00 65.19 73 GLU A CA 1
ATOM 555 C C . GLU A 1 73 ? 7.248 9.137 -21.204 1.00 65.19 73 GLU A C 1
ATOM 557 O O . GLU A 1 73 ? 6.055 9.405 -21.024 1.00 65.19 73 GLU A O 1
ATOM 562 N N . PHE A 1 74 ? 7.956 8.395 -20.340 1.00 64.88 74 PHE A N 1
ATOM 563 C CA . PHE A 1 74 ? 7.388 7.723 -19.156 1.00 64.88 74 PHE A CA 1
ATOM 564 C C . PHE A 1 74 ? 6.597 8.681 -18.255 1.00 64.88 74 PHE A C 1
ATOM 566 O O . PHE A 1 74 ? 5.452 8.406 -17.910 1.00 64.88 74 PHE A O 1
ATOM 573 N N . SER A 1 75 ? 7.157 9.855 -17.950 1.00 67.69 75 SER A N 1
ATOM 574 C CA . SER A 1 75 ? 6.515 10.869 -17.097 1.00 67.69 75 SER A CA 1
ATOM 575 C C . SER A 1 75 ? 5.176 11.372 -17.649 1.00 67.69 75 SER A C 1
ATOM 577 O O . SER A 1 75 ? 4.264 11.696 -16.888 1.00 67.69 75 SER A O 1
ATOM 579 N N . ARG A 1 76 ? 5.028 11.417 -18.979 1.00 68.06 76 ARG A N 1
ATOM 580 C CA . ARG A 1 76 ? 3.772 11.791 -19.638 1.00 68.06 76 ARG A CA 1
ATOM 581 C C . ARG A 1 76 ? 2.761 10.649 -19.593 1.00 68.06 76 ARG A C 1
ATOM 583 O O . ARG A 1 76 ? 1.577 10.913 -19.396 1.00 68.06 76 ARG A O 1
ATOM 590 N N . ALA A 1 77 ? 3.213 9.410 -19.773 1.00 66.06 77 ALA A N 1
ATOM 591 C CA . ALA A 1 77 ? 2.364 8.229 -19.669 1.00 66.06 77 ALA A CA 1
ATOM 592 C C . ALA A 1 77 ? 1.808 8.057 -18.242 1.00 66.06 77 ALA A C 1
ATOM 594 O O . ALA A 1 77 ? 0.599 7.885 -18.075 1.00 66.06 77 ALA A O 1
ATOM 595 N N . ASP A 1 78 ? 2.666 8.216 -17.231 1.00 66.19 78 ASP A N 1
ATOM 596 C CA . ASP A 1 78 ? 2.308 8.174 -15.810 1.00 66.19 78 ASP A CA 1
ATOM 597 C C . ASP A 1 78 ? 1.275 9.261 -15.452 1.00 66.19 78 ASP A C 1
ATOM 599 O O . ASP A 1 78 ? 0.212 8.980 -14.895 1.00 66.19 78 ASP A O 1
ATOM 603 N N . TYR A 1 79 ? 1.495 10.499 -15.914 1.00 69.44 79 TYR A N 1
ATOM 604 C CA . TYR A 1 79 ? 0.538 11.599 -15.746 1.00 69.44 79 TYR A CA 1
ATOM 605 C C . TYR A 1 79 ? -0.837 11.323 -16.391 1.00 69.44 79 TYR A C 1
ATOM 607 O O . TYR A 1 79 ? -1.884 11.584 -15.788 1.00 69.44 79 TYR A O 1
ATOM 615 N N . LEU A 1 80 ? -0.871 10.784 -17.615 1.00 68.06 80 LEU A N 1
ATOM 616 C CA . LEU A 1 80 ? -2.127 10.452 -18.304 1.00 68.06 80 LEU A CA 1
ATOM 617 C C . LEU A 1 80 ? -2.887 9.309 -17.609 1.00 68.06 80 LEU A C 1
ATOM 619 O O . LEU A 1 80 ? -4.121 9.317 -17.573 1.00 68.06 80 LEU A O 1
ATOM 623 N N . CYS A 1 81 ? -2.167 8.356 -17.012 1.00 64.38 81 CYS A N 1
ATOM 624 C CA . CYS A 1 81 ? -2.760 7.311 -16.182 1.00 64.38 81 CYS A CA 1
ATOM 625 C C . CYS A 1 81 ? -3.363 7.900 -14.892 1.00 64.38 81 CYS A C 1
ATOM 627 O O . CYS A 1 81 ? -4.520 7.617 -14.559 1.00 64.38 81 CYS A O 1
ATOM 629 N N . GLY A 1 82 ? -2.621 8.789 -14.220 1.00 60.25 82 GLY A N 1
ATOM 630 C CA . GLY A 1 82 ? -3.048 9.476 -12.997 1.00 60.25 82 GLY A CA 1
ATOM 631 C C . GLY A 1 82 ? -4.262 10.395 -13.176 1.00 60.25 82 GLY A C 1
ATOM 632 O O . GLY A 1 82 ? -5.050 10.563 -12.249 1.00 60.25 82 GLY A O 1
ATOM 633 N N . THR A 1 83 ? -4.471 10.939 -14.379 1.00 66.38 83 THR A N 1
ATOM 634 C CA . THR A 1 83 ? -5.625 11.798 -14.721 1.00 66.38 83 THR A CA 1
ATOM 635 C C . THR A 1 83 ? -6.863 11.026 -15.204 1.00 66.38 83 THR A C 1
ATOM 637 O O . THR A 1 83 ? -7.871 11.633 -15.562 1.00 66.38 83 THR A O 1
ATOM 640 N N . GLY A 1 84 ? -6.832 9.687 -15.185 1.00 54.03 84 GLY A N 1
ATOM 641 C CA . GLY A 1 84 ? -8.009 8.843 -15.421 1.00 54.03 84 GLY A CA 1
ATOM 642 C C . GLY A 1 84 ? -8.298 8.502 -16.886 1.00 54.03 84 GLY A C 1
ATOM 643 O O . GLY A 1 84 ? -9.273 7.802 -17.162 1.00 54.03 84 GLY A O 1
ATOM 644 N N . GLN A 1 85 ? -7.445 8.899 -17.834 1.00 58.25 85 GLN A N 1
ATOM 645 C CA . GLN A 1 85 ? -7.588 8.534 -19.249 1.00 58.25 85 GLN A CA 1
ATOM 646 C C . GLN A 1 85 ? -7.113 7.095 -19.518 1.00 58.25 85 GLN A C 1
ATOM 648 O O . GLN A 1 85 ? -6.307 6.846 -20.394 1.00 58.25 85 GLN A O 1
ATOM 653 N N . LYS A 1 86 ? -7.612 6.090 -18.795 1.00 60.19 86 LYS A N 1
ATOM 654 C CA . LYS A 1 86 ? -7.078 4.711 -18.868 1.00 60.19 86 LYS A CA 1
ATOM 655 C C . LYS A 1 86 ? -7.386 3.971 -20.183 1.00 60.19 86 LYS A C 1
ATOM 657 O O . LYS A 1 86 ? -6.811 2.920 -20.448 1.00 60.19 86 LYS A O 1
ATOM 662 N N . ALA A 1 87 ? -8.268 4.513 -21.028 1.00 59.88 87 ALA A N 1
ATOM 663 C CA . ALA A 1 87 ? -8.717 3.868 -22.265 1.00 59.88 87 ALA A CA 1
ATOM 664 C C . ALA A 1 87 ? -7.627 3.753 -23.351 1.00 59.88 87 ALA A C 1
ATOM 666 O O . ALA A 1 87 ? -7.657 2.804 -24.133 1.00 59.88 87 ALA A O 1
ATOM 667 N N . PHE A 1 88 ? -6.644 4.665 -23.400 1.00 64.00 88 PHE A N 1
ATOM 668 C CA . PHE A 1 88 ? -5.567 4.586 -24.404 1.00 64.00 88 PHE A CA 1
ATOM 669 C C . PHE A 1 88 ? -4.606 3.416 -24.139 1.00 64.00 88 PHE A C 1
ATOM 671 O O . PHE A 1 88 ? -3.979 2.903 -25.062 1.00 64.00 88 PHE A O 1
ATOM 678 N N . ILE A 1 89 ? -4.517 2.977 -22.883 1.00 61.84 89 ILE A N 1
ATOM 679 C CA . ILE A 1 89 ? -3.572 1.963 -22.418 1.00 61.84 89 ILE A CA 1
ATOM 680 C C . ILE A 1 89 ? -3.871 0.608 -23.067 1.00 61.84 89 ILE A C 1
ATOM 682 O O . ILE A 1 89 ? -2.994 -0.012 -23.662 1.00 61.84 89 ILE A O 1
ATOM 686 N N . ALA A 1 90 ? -5.134 0.179 -23.026 1.00 61.66 90 ALA A N 1
ATOM 687 C CA . ALA A 1 90 ? -5.562 -1.092 -23.608 1.00 61.66 90 ALA A CA 1
ATOM 688 C C . ALA A 1 90 ? -5.438 -1.126 -25.144 1.00 61.66 90 ALA A C 1
ATOM 690 O O . ALA A 1 90 ? -5.292 -2.198 -25.726 1.00 61.66 90 ALA A O 1
ATOM 691 N N . ALA A 1 91 ? -5.492 0.035 -25.805 1.00 62.03 91 ALA A N 1
ATOM 692 C CA . ALA A 1 91 ? -5.395 0.134 -27.260 1.00 62.03 91 ALA A CA 1
ATOM 693 C C . ALA A 1 91 ? -3.950 0.035 -27.780 1.00 62.03 91 ALA A C 1
ATOM 695 O O . ALA A 1 91 ? -3.746 -0.387 -28.918 1.00 62.03 91 ALA A O 1
ATOM 696 N N . LEU A 1 92 ? -2.969 0.428 -26.962 1.00 66.69 92 LEU A N 1
ATOM 697 C CA . LEU A 1 92 ? -1.555 0.503 -27.344 1.00 66.69 92 LEU A CA 1
ATOM 698 C C . LEU A 1 92 ? -0.730 -0.693 -26.860 1.00 66.69 92 LEU A C 1
ATOM 700 O O . LEU A 1 92 ? 0.368 -0.923 -27.366 1.00 66.69 92 LEU A O 1
ATOM 704 N N . MET A 1 93 ? -1.254 -1.481 -25.918 1.00 70.06 93 MET A N 1
ATOM 705 C CA . MET A 1 93 ? -0.565 -2.677 -25.450 1.00 70.06 93 MET A CA 1
ATOM 706 C C . MET A 1 93 ? -0.526 -3.775 -26.528 1.00 70.06 93 MET A C 1
ATOM 708 O O . MET A 1 93 ? -1.537 -4.041 -27.189 1.00 70.06 93 MET A O 1
ATOM 712 N N . PRO A 1 94 ? 0.621 -4.457 -26.701 1.00 74.00 94 PRO A N 1
ATOM 713 C CA . PRO A 1 94 ? 0.714 -5.602 -27.592 1.00 74.00 94 PRO A CA 1
ATOM 714 C C . PRO A 1 94 ? -0.279 -6.697 -27.183 1.00 74.00 94 PRO A C 1
ATOM 716 O O . PRO A 1 94 ? -0.339 -7.118 -26.032 1.00 74.00 94 PRO A O 1
ATOM 719 N N . LYS A 1 95 ? -1.057 -7.176 -28.159 1.00 80.56 95 LYS A N 1
ATOM 720 C CA . LYS A 1 95 ? -2.081 -8.222 -27.969 1.00 80.56 95 LYS A CA 1
ATOM 721 C C . LYS A 1 95 ? -1.506 -9.637 -27.906 1.00 80.56 95 LYS A C 1
ATOM 723 O O . LYS A 1 95 ? -2.234 -10.586 -27.629 1.00 80.56 95 LYS A O 1
ATOM 728 N N . HIS A 1 96 ? -0.224 -9.778 -28.221 1.00 85.75 96 HIS A N 1
ATOM 729 C CA . HIS A 1 96 ? 0.476 -11.051 -28.279 1.00 85.75 96 HIS A CA 1
ATOM 730 C C . HIS A 1 96 ? 1.517 -11.130 -27.160 1.00 85.75 96 HIS A C 1
ATOM 732 O O . HIS A 1 96 ? 2.050 -10.090 -26.765 1.00 85.75 96 HIS A O 1
ATOM 738 N N . PRO A 1 97 ? 1.831 -12.344 -26.669 1.00 90.25 97 PRO A N 1
ATOM 739 C CA . PRO A 1 97 ? 2.890 -12.537 -25.690 1.00 90.25 97 PRO A CA 1
ATOM 740 C C . PRO A 1 97 ? 4.215 -11.933 -26.156 1.00 90.25 97 PRO A C 1
ATOM 742 O O . PRO A 1 97 ? 4.574 -12.010 -27.332 1.00 90.25 97 PRO A O 1
ATOM 745 N N . LEU A 1 98 ? 4.953 -11.369 -25.207 1.00 88.12 98 LEU A N 1
ATOM 746 C CA . LEU A 1 98 ? 6.292 -10.843 -25.420 1.00 88.12 98 LEU A CA 1
ATOM 747 C C . LEU A 1 98 ? 7.295 -11.699 -24.658 1.00 88.12 98 LEU A C 1
ATOM 749 O O . LEU A 1 98 ? 7.115 -11.972 -23.473 1.00 88.12 98 LEU A O 1
ATOM 753 N N . TYR A 1 99 ? 8.360 -12.107 -25.340 1.00 92.12 99 TYR A N 1
ATOM 754 C CA . TYR A 1 99 ? 9.448 -12.853 -24.722 1.00 92.12 99 TYR A CA 1
ATOM 755 C C . TYR A 1 99 ? 10.350 -11.900 -23.937 1.00 92.12 99 TYR A C 1
ATOM 757 O O . TYR A 1 99 ? 10.907 -10.958 -24.505 1.00 92.12 99 TYR A O 1
ATOM 765 N N . ILE A 1 100 ? 10.504 -12.160 -22.636 1.00 92.00 100 ILE A N 1
ATOM 766 C CA . ILE A 1 100 ? 11.333 -11.344 -21.737 1.00 92.00 100 ILE A CA 1
ATOM 767 C C . ILE A 1 100 ? 12.809 -11.329 -22.153 1.00 92.00 100 ILE A C 1
ATOM 769 O O . ILE A 1 100 ? 13.479 -10.318 -21.961 1.00 92.00 100 ILE A O 1
ATOM 773 N N . ASP A 1 101 ? 13.279 -12.393 -22.810 1.00 93.81 101 ASP A N 1
ATOM 774 C CA . ASP A 1 101 ? 14.654 -12.528 -23.306 1.00 93.81 101 ASP A CA 1
ATOM 775 C C . ASP A 1 101 ? 15.015 -11.471 -24.365 1.00 93.81 101 ASP A C 1
ATOM 777 O O . ASP A 1 101 ? 16.191 -11.202 -24.601 1.00 93.81 101 ASP A O 1
ATOM 781 N N . PHE A 1 102 ? 14.015 -10.838 -24.993 1.00 92.00 102 PHE A N 1
ATOM 782 C CA . PHE A 1 102 ? 14.216 -9.739 -25.945 1.00 92.00 102 PHE A CA 1
ATOM 783 C C . PHE A 1 102 ? 14.236 -8.349 -25.302 1.00 92.00 102 PHE A C 1
ATOM 785 O O . PHE A 1 102 ? 14.425 -7.344 -26.000 1.00 92.00 102 PHE A O 1
ATOM 792 N N . LEU A 1 103 ? 14.019 -8.261 -23.990 1.00 92.44 103 LEU A N 1
ATOM 793 C CA . LEU A 1 103 ? 14.179 -7.016 -23.250 1.00 92.44 103 LEU A CA 1
ATOM 794 C C . LEU A 1 103 ? 15.650 -6.797 -22.891 1.00 92.44 103 LEU A C 1
ATOM 796 O O . LEU A 1 103 ? 16.437 -7.741 -22.825 1.00 92.44 103 LEU A O 1
ATOM 800 N N . SER A 1 104 ? 16.034 -5.543 -22.654 1.00 94.31 104 SER A N 1
ATOM 801 C CA . SER A 1 104 ? 17.388 -5.226 -22.199 1.00 94.31 104 SER A CA 1
ATOM 802 C C . SER A 1 104 ? 17.687 -5.903 -20.850 1.00 94.31 104 SER A C 1
ATOM 804 O O . SER A 1 104 ? 16.769 -6.093 -20.047 1.00 94.31 104 SER A O 1
ATOM 806 N N . PRO A 1 105 ? 18.958 -6.222 -20.542 1.00 95.06 105 PRO A N 1
ATOM 807 C CA . PRO A 1 105 ? 19.317 -6.788 -19.240 1.00 95.06 105 PRO A CA 1
ATOM 808 C C . PRO A 1 105 ? 18.862 -5.919 -18.056 1.00 95.06 105 PRO A C 1
ATOM 810 O O . PRO A 1 105 ? 18.408 -6.445 -17.043 1.00 95.06 105 PRO A O 1
ATOM 813 N N . GLU A 1 106 ? 18.915 -4.588 -18.199 1.00 91.94 106 GLU A N 1
ATOM 814 C CA . GLU A 1 106 ? 18.417 -3.648 -17.184 1.00 91.94 106 GLU A CA 1
ATOM 815 C C . GLU A 1 106 ? 16.897 -3.769 -16.982 1.00 91.94 106 GLU A C 1
ATOM 817 O O . GLU A 1 106 ? 16.427 -3.726 -15.848 1.00 91.94 106 GLU A O 1
ATOM 822 N N . ALA A 1 107 ? 16.124 -3.946 -18.059 1.00 91.88 107 ALA A N 1
ATOM 823 C CA . ALA A 1 107 ? 14.678 -4.131 -17.980 1.00 91.88 107 ALA A CA 1
ATOM 824 C C . ALA A 1 107 ? 14.310 -5.471 -17.337 1.00 91.88 107 ALA A C 1
ATOM 826 O O . ALA A 1 107 ? 13.456 -5.511 -16.458 1.00 91.88 107 ALA A O 1
ATOM 827 N N . GLN A 1 108 ? 14.988 -6.555 -17.725 1.00 94.75 108 GLN A N 1
ATOM 828 C CA . GLN A 1 108 ? 14.777 -7.877 -17.129 1.00 94.75 108 GLN A CA 1
ATOM 829 C C . GLN A 1 108 ? 15.049 -7.866 -15.617 1.00 94.75 108 GLN A C 1
ATOM 831 O O . GLN A 1 108 ? 14.304 -8.473 -14.850 1.00 94.75 108 GLN A O 1
ATOM 836 N N . ALA A 1 109 ? 16.076 -7.131 -15.174 1.00 93.25 109 ALA A N 1
ATOM 837 C CA . ALA A 1 109 ? 16.456 -7.043 -13.766 1.00 93.25 109 ALA A CA 1
ATOM 838 C C . ALA A 1 109 ? 15.406 -6.355 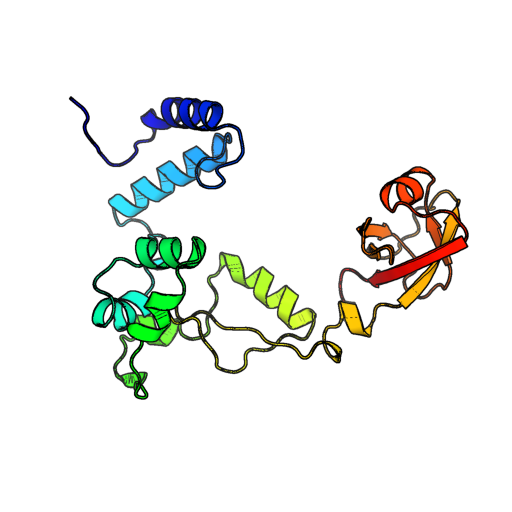-12.871 1.00 93.25 109 ALA A C 1
ATOM 840 O O . ALA A 1 109 ? 15.376 -6.622 -11.666 1.00 93.25 109 ALA A O 1
ATOM 841 N N . VAL A 1 110 ? 14.554 -5.486 -13.431 1.00 91.44 110 VAL A N 1
ATOM 842 C CA . VAL A 1 110 ? 13.545 -4.733 -12.662 1.00 91.44 110 VAL A CA 1
ATOM 843 C C . VAL A 1 110 ? 12.142 -5.346 -12.693 1.00 91.44 110 VAL A C 1
ATOM 845 O O . VAL A 1 110 ? 11.290 -4.923 -11.916 1.00 91.44 110 VAL A O 1
ATOM 848 N N . ILE A 1 111 ? 11.896 -6.376 -13.511 1.00 93.94 111 ILE A N 1
ATOM 849 C CA . ILE A 1 111 ? 10.591 -7.055 -13.576 1.00 93.94 111 ILE A CA 1
ATOM 850 C C . ILE A 1 111 ? 10.208 -7.624 -12.202 1.00 93.94 111 ILE A C 1
ATOM 852 O O . ILE A 1 111 ? 10.938 -8.413 -11.595 1.00 93.94 111 ILE A O 1
ATOM 856 N N . GLY A 1 112 ? 9.035 -7.228 -11.707 1.00 92.44 112 GLY A N 1
ATOM 857 C CA . GLY A 1 112 ? 8.495 -7.647 -10.415 1.00 92.44 112 GLY A CA 1
ATOM 858 C C . GLY A 1 112 ? 9.245 -7.069 -9.208 1.00 92.44 112 GLY A C 1
ATOM 859 O O . GLY A 1 112 ? 9.065 -7.546 -8.078 1.00 92.44 112 GLY A O 1
ATOM 860 N N . LYS A 1 113 ? 10.100 -6.058 -9.415 1.00 91.38 113 LYS A N 1
A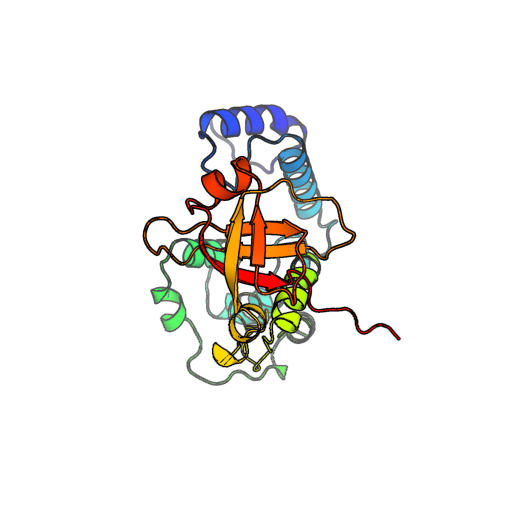TOM 861 C CA . LYS A 1 113 ? 10.845 -5.371 -8.354 1.00 91.38 113 LYS A CA 1
ATOM 862 C C . LYS A 1 113 ? 10.208 -4.028 -8.026 1.00 91.38 113 LYS A C 1
ATOM 864 O O . LYS A 1 113 ? 9.740 -3.307 -8.894 1.00 91.38 113 LYS A O 1
ATOM 869 N N . VAL A 1 114 ? 10.196 -3.704 -6.739 1.00 86.50 114 VAL A N 1
ATOM 870 C CA . VAL A 1 114 ? 9.792 -2.383 -6.249 1.00 86.50 114 VAL A CA 1
ATOM 871 C C . VAL A 1 114 ? 11.004 -1.460 -6.197 1.00 86.50 114 VAL A C 1
ATOM 873 O O . VAL A 1 114 ? 12.134 -1.922 -6.025 1.00 86.50 114 VAL A O 1
ATOM 876 N N . HIS A 1 115 ? 10.769 -0.154 -6.297 1.00 81.38 115 HIS A N 1
ATOM 877 C CA . HIS A 1 115 ? 11.802 0.842 -6.037 1.00 81.38 115 HIS A CA 1
ATOM 878 C C . HIS A 1 115 ? 12.281 0.740 -4.572 1.00 81.38 115 HIS A C 1
ATOM 880 O O . HIS A 1 115 ? 11.464 0.465 -3.688 1.00 81.38 115 HIS A O 1
ATOM 886 N N . PRO A 1 116 ? 13.564 1.009 -4.252 1.00 79.62 116 PRO A N 1
ATOM 887 C CA . PRO A 1 116 ? 14.056 0.952 -2.872 1.00 79.62 116 PRO A CA 1
ATOM 888 C C . PRO A 1 116 ? 13.223 1.770 -1.874 1.00 79.62 116 PRO A C 1
ATOM 890 O O . PRO A 1 116 ? 12.994 1.334 -0.750 1.00 79.62 116 PRO A O 1
ATOM 893 N N . GLN A 1 117 ? 12.694 2.921 -2.304 1.00 75.50 117 GLN A N 1
ATOM 894 C CA . GLN A 1 117 ? 11.835 3.775 -1.469 1.00 75.50 117 GLN A CA 1
ATOM 895 C C . GLN A 1 117 ? 10.437 3.184 -1.208 1.00 75.50 117 GLN A C 1
ATOM 897 O O . GLN A 1 117 ? 9.801 3.554 -0.226 1.00 75.50 117 GLN A O 1
ATOM 902 N N . THR A 1 118 ? 9.950 2.266 -2.050 1.00 77.44 118 THR A N 1
ATOM 903 C CA . THR A 1 118 ? 8.637 1.613 -1.892 1.00 77.44 118 THR A CA 1
ATOM 904 C C . THR A 1 118 ? 8.736 0.193 -1.329 1.00 77.44 118 THR A C 1
ATOM 906 O O . THR A 1 118 ? 7.713 -0.414 -1.006 1.00 77.44 118 THR A O 1
ATOM 909 N N . ALA A 1 119 ? 9.952 -0.321 -1.111 1.00 85.12 119 ALA A N 1
ATOM 910 C CA . ALA A 1 119 ? 10.184 -1.605 -0.452 1.00 85.12 119 ALA A CA 1
ATOM 911 C C . ALA A 1 119 ? 9.498 -1.736 0.925 1.00 85.12 119 ALA A C 1
ATOM 913 O O . ALA A 1 119 ? 8.884 -2.778 1.164 1.00 85.12 119 ALA A O 1
ATOM 914 N N . PRO A 1 120 ? 9.482 -0.708 1.803 1.00 85.00 120 PRO A N 1
ATOM 915 C CA . PRO A 1 120 ? 8.755 -0.796 3.070 1.00 85.00 120 PRO A CA 1
ATOM 916 C C . PRO A 1 120 ? 7.246 -1.014 2.892 1.00 85.00 120 PRO A C 1
ATOM 918 O O . PRO A 1 120 ? 6.653 -1.801 3.626 1.00 85.00 120 PRO A O 1
ATOM 921 N N . ALA A 1 121 ? 6.625 -0.372 1.896 1.00 83.00 121 ALA A N 1
ATOM 922 C CA . ALA A 1 121 ? 5.195 -0.520 1.622 1.00 83.00 121 ALA A CA 1
ATOM 923 C C . ALA A 1 121 ? 4.850 -1.945 1.164 1.00 83.00 121 ALA A C 1
ATOM 925 O O . ALA A 1 121 ? 3.871 -2.527 1.630 1.00 83.00 121 ALA A O 1
ATOM 926 N N . ARG A 1 122 ? 5.701 -2.543 0.319 1.00 88.19 122 ARG A N 1
ATOM 927 C CA . ARG A 1 122 ? 5.585 -3.959 -0.056 1.00 88.19 122 ARG A CA 1
ATOM 928 C C . ARG A 1 122 ? 5.644 -4.868 1.170 1.00 88.19 122 ARG A C 1
ATOM 930 O O . ARG A 1 122 ? 4.766 -5.709 1.325 1.00 88.19 122 ARG A O 1
ATOM 937 N N . THR A 1 123 ? 6.616 -4.664 2.058 1.00 89.31 123 THR A N 1
ATOM 938 C CA . THR A 1 123 ? 6.749 -5.457 3.290 1.00 89.31 123 THR A CA 1
ATOM 939 C C . THR A 1 123 ? 5.504 -5.359 4.176 1.00 89.31 123 THR A C 1
ATOM 941 O O . THR A 1 123 ? 5.082 -6.360 4.752 1.00 89.31 123 THR A O 1
ATOM 944 N N . VAL A 1 124 ? 4.894 -4.173 4.289 1.00 88.38 124 VAL A N 1
ATOM 945 C CA . VAL A 1 124 ? 3.640 -3.982 5.040 1.00 88.38 124 VAL A CA 1
ATOM 946 C C . VAL A 1 124 ? 2.503 -4.799 4.422 1.00 88.38 124 VAL A C 1
ATOM 948 O O . VAL A 1 124 ? 1.828 -5.533 5.138 1.00 88.38 124 VAL A O 1
ATOM 951 N N . LEU A 1 125 ? 2.322 -4.732 3.102 1.00 90.75 125 LEU A N 1
ATOM 952 C CA . LEU A 1 125 ? 1.285 -5.496 2.403 1.00 90.75 125 LEU A CA 1
ATOM 953 C C . LEU A 1 125 ? 1.516 -7.010 2.514 1.00 90.75 125 LEU A C 1
ATOM 955 O O . LEU A 1 125 ? 0.583 -7.759 2.796 1.00 90.75 125 LEU A O 1
ATOM 959 N N . GLU A 1 126 ? 2.755 -7.475 2.364 1.00 93.31 126 GLU A N 1
ATOM 960 C CA . GLU A 1 126 ? 3.095 -8.896 2.513 1.00 93.31 126 GLU A CA 1
ATOM 961 C C . GLU A 1 126 ? 2.821 -9.399 3.943 1.00 93.31 126 GLU A C 1
ATOM 963 O O . GLU A 1 126 ? 2.266 -10.485 4.119 1.00 93.31 126 GLU A O 1
ATOM 968 N N . LYS A 1 127 ? 3.095 -8.584 4.974 1.00 91.31 127 LYS A N 1
ATOM 969 C CA . LYS A 1 127 ? 2.714 -8.876 6.371 1.00 91.31 127 LYS A CA 1
ATOM 970 C C . LYS A 1 127 ? 1.197 -8.937 6.586 1.00 91.31 127 LYS A C 1
ATOM 972 O O . LYS A 1 127 ? 0.735 -9.672 7.459 1.00 91.31 127 LYS A O 1
ATOM 977 N N . GLU A 1 128 ? 0.423 -8.198 5.795 1.00 91.88 128 GLU A N 1
ATOM 978 C CA . GLU A 1 128 ? -1.042 -8.264 5.793 1.00 91.88 128 GLU A CA 1
ATOM 979 C C . GLU A 1 128 ? -1.594 -9.464 5.008 1.00 91.88 128 GLU A C 1
ATOM 981 O O . GLU A 1 128 ? -2.785 -9.746 5.102 1.00 91.88 128 GLU A O 1
ATOM 986 N N . GLY A 1 129 ? -0.752 -10.217 4.294 1.00 93.38 129 GLY A N 1
ATOM 987 C CA . GLY A 1 129 ? -1.136 -11.425 3.556 1.00 93.38 129 GLY A CA 1
ATOM 988 C C . GLY A 1 129 ? -1.143 -11.270 2.035 1.00 93.38 129 GLY A C 1
ATOM 989 O O . GLY A 1 129 ? -1.468 -12.230 1.334 1.00 93.38 129 GLY A O 1
ATOM 990 N N . PHE A 1 130 ? -0.770 -10.098 1.514 1.00 95.50 130 PHE A N 1
ATOM 991 C CA . PHE A 1 130 ? -0.638 -9.894 0.076 1.00 95.50 130 PHE A CA 1
ATOM 992 C C . PHE A 1 130 ? 0.551 -10.671 -0.488 1.00 95.50 130 PHE A C 1
ATOM 994 O O . PHE A 1 130 ? 1.575 -10.861 0.165 1.00 95.50 130 PHE A O 1
ATOM 1001 N N . ARG A 1 131 ? 0.423 -11.108 -1.739 1.00 94.75 131 ARG A N 1
ATOM 1002 C CA . ARG A 1 131 ? 1.445 -11.881 -2.446 1.00 94.75 131 ARG A CA 1
ATOM 1003 C C . ARG A 1 131 ? 1.586 -11.413 -3.882 1.00 94.75 131 ARG A C 1
ATOM 1005 O O . ARG A 1 131 ? 0.622 -10.995 -4.515 1.00 94.75 131 ARG A O 1
ATOM 1012 N N . TYR A 1 132 ? 2.799 -11.532 -4.401 1.00 94.44 132 TYR A N 1
ATOM 1013 C CA . TYR A 1 132 ? 3.074 -11.327 -5.814 1.00 94.44 132 TYR A CA 1
ATOM 1014 C C . TYR A 1 132 ? 2.572 -12.529 -6.624 1.00 94.44 132 TYR A C 1
ATOM 1016 O O . TYR A 1 132 ? 3.011 -13.655 -6.386 1.00 94.44 132 TYR A O 1
ATOM 1024 N N . LEU A 1 133 ? 1.659 -12.292 -7.570 1.00 90.62 133 LEU A N 1
ATOM 1025 C CA . LEU A 1 133 ? 1.053 -13.329 -8.421 1.00 90.62 133 LEU A CA 1
ATOM 1026 C C . LEU A 1 133 ? 1.523 -13.263 -9.882 1.00 90.62 133 LEU A C 1
ATOM 1028 O O . LEU A 1 133 ? 0.800 -13.657 -10.789 1.00 90.62 133 LEU A O 1
ATOM 1032 N N . ASN A 1 134 ? 2.761 -12.811 -10.110 1.00 92.00 134 ASN A N 1
ATOM 1033 C CA . ASN A 1 134 ? 3.378 -12.692 -11.440 1.00 92.00 134 ASN A CA 1
ATOM 1034 C C . ASN A 1 134 ? 2.701 -11.683 -12.384 1.00 92.00 134 ASN A C 1
ATOM 1036 O O . ASN A 1 134 ? 2.897 -11.749 -13.596 1.00 92.00 134 ASN A O 1
ATOM 1040 N N . TYR A 1 135 ? 1.956 -10.727 -11.831 1.00 93.12 135 TYR A N 1
ATOM 1041 C CA . TYR A 1 135 ? 1.459 -9.565 -12.561 1.00 93.12 135 TYR A CA 1
ATOM 1042 C C . TYR A 1 135 ? 2.354 -8.364 -12.304 1.00 93.12 135 TYR A C 1
ATOM 1044 O O . TYR A 1 135 ? 2.705 -8.082 -11.158 1.00 93.12 135 TYR A O 1
ATOM 1052 N N . ILE A 1 136 ? 2.695 -7.643 -13.365 1.00 91.69 136 ILE A N 1
ATOM 1053 C CA . ILE A 1 136 ? 3.510 -6.434 -13.291 1.00 91.69 136 ILE A CA 1
ATOM 1054 C C . ILE A 1 136 ? 2.762 -5.243 -13.876 1.00 91.69 136 ILE A C 1
ATOM 1056 O O . ILE A 1 136 ? 1.908 -5.407 -14.750 1.00 91.69 136 ILE A O 1
ATOM 1060 N N . ASP A 1 137 ? 3.110 -4.053 -13.407 1.00 85.62 137 ASP A N 1
ATOM 1061 C CA . ASP A 1 137 ? 2.724 -2.811 -14.048 1.00 85.62 137 ASP A CA 1
ATOM 1062 C C . ASP A 1 137 ? 3.367 -2.723 -15.439 1.00 85.62 137 ASP A C 1
ATOM 1064 O O . ASP A 1 137 ? 4.527 -3.073 -15.663 1.00 85.62 137 ASP A O 1
ATOM 1068 N N . ILE A 1 138 ? 2.573 -2.283 -16.402 1.00 80.56 138 ILE A N 1
ATOM 1069 C CA . ILE A 1 138 ? 2.936 -2.249 -17.820 1.00 80.56 138 ILE A CA 1
ATOM 1070 C C . ILE A 1 138 ? 3.852 -1.070 -18.186 1.00 80.56 138 ILE A C 1
ATOM 1072 O O . ILE A 1 138 ? 4.392 -1.048 -19.292 1.00 80.56 138 ILE A O 1
ATOM 1076 N N . PHE A 1 139 ? 4.009 -0.086 -17.300 1.00 79.38 139 PHE A N 1
ATOM 1077 C CA . PHE A 1 139 ? 4.852 1.084 -17.511 1.00 79.38 139 PHE A CA 1
ATOM 1078 C C . PHE A 1 139 ? 6.225 0.894 -16.875 1.00 79.38 139 PHE A C 1
ATOM 1080 O O . PHE A 1 139 ? 7.242 1.114 -17.537 1.00 79.38 139 PHE A O 1
ATOM 1087 N N . ASP A 1 140 ? 6.275 0.481 -15.609 1.00 81.88 140 ASP A N 1
ATOM 1088 C CA . ASP A 1 140 ? 7.530 0.384 -14.856 1.00 81.88 140 ASP A CA 1
ATOM 1089 C C . ASP A 1 140 ? 7.994 -1.043 -14.534 1.00 81.88 140 ASP A C 1
ATOM 1091 O O . ASP A 1 140 ? 9.141 -1.233 -14.123 1.00 81.88 140 ASP A O 1
ATOM 1095 N N . GLY A 1 141 ? 7.165 -2.055 -14.800 1.00 88.25 141 GLY A N 1
ATOM 1096 C CA . GLY A 1 141 ? 7.486 -3.449 -14.508 1.00 88.25 141 GLY A CA 1
ATOM 1097 C C . GLY A 1 141 ? 7.399 -3.802 -13.020 1.00 88.25 141 GLY A C 1
ATOM 1098 O O . GLY A 1 141 ? 7.786 -4.910 -12.640 1.00 88.25 141 GLY A O 1
ATOM 1099 N N . GLY A 1 142 ? 6.896 -2.898 -12.176 1.00 90.31 142 GLY A N 1
ATOM 1100 C CA . GLY A 1 142 ? 6.714 -3.099 -10.745 1.00 90.31 142 GLY A CA 1
ATOM 1101 C C . GLY A 1 142 ? 5.673 -4.180 -10.433 1.00 90.31 142 GLY A C 1
ATOM 1102 O O . GLY A 1 142 ? 4.777 -4.433 -11.231 1.00 90.31 142 GLY A O 1
ATOM 1103 N N . PRO A 1 143 ? 5.765 -4.874 -9.288 1.00 93.50 143 PRO A N 1
ATOM 1104 C CA . PRO A 1 143 ? 4.879 -5.988 -8.974 1.00 93.50 143 PRO A CA 1
ATOM 1105 C C . PRO A 1 143 ? 3.477 -5.518 -8.577 1.00 93.50 143 PRO A C 1
ATOM 1107 O O . PRO A 1 143 ? 3.321 -4.605 -7.769 1.00 93.50 143 PRO A O 1
ATOM 1110 N N . THR A 1 144 ? 2.461 -6.242 -9.038 1.00 91.75 144 THR A N 1
ATOM 1111 C CA . THR A 1 144 ? 1.114 -6.190 -8.460 1.00 91.75 144 THR A CA 1
ATOM 1112 C C . THR A 1 144 ? 1.028 -7.188 -7.308 1.00 91.75 144 THR A C 1
ATOM 1114 O O . THR A 1 144 ? 1.395 -8.359 -7.448 1.00 91.75 144 THR A O 1
ATOM 1117 N N . LEU A 1 145 ? 0.580 -6.711 -6.147 1.00 92.62 145 LEU A N 1
ATOM 1118 C CA . LEU A 1 145 ? 0.360 -7.536 -4.964 1.00 92.62 145 LEU A CA 1
ATOM 1119 C C . LEU A 1 145 ? -1.137 -7.762 -4.774 1.00 92.62 145 LEU A C 1
ATOM 1121 O O . LEU A 1 145 ? -1.918 -6.813 -4.780 1.00 92.62 145 LEU A O 1
ATOM 1125 N N . GLU A 1 146 ? -1.521 -9.014 -4.559 1.00 94.00 146 GLU A N 1
ATOM 1126 C CA . GLU A 1 146 ? -2.918 -9.429 -4.457 1.00 94.00 146 GLU A CA 1
ATOM 1127 C C . GLU A 1 146 ? -3.156 -10.236 -3.181 1.00 94.00 146 GLU A C 1
ATOM 1129 O O . GLU A 1 146 ? -2.281 -10.970 -2.712 1.00 94.00 146 GLU A O 1
ATOM 1134 N N . CYS A 1 147 ? -4.354 -10.106 -2.617 1.00 94.44 147 CYS A N 1
ATOM 1135 C CA . CYS A 1 147 ? -4.795 -10.842 -1.441 1.00 94.44 147 CYS A CA 1
ATOM 1136 C C . CYS A 1 147 ? -6.301 -11.086 -1.527 1.00 94.44 147 CYS A C 1
ATOM 1138 O O . CYS A 1 147 ? -7.053 -10.169 -1.860 1.00 94.44 147 CYS A O 1
ATOM 1140 N N . ASP A 1 148 ? -6.737 -12.295 -1.180 1.00 93.94 148 ASP A N 1
ATOM 1141 C CA . ASP A 1 148 ? -8.153 -12.554 -0.936 1.00 93.94 148 ASP A CA 1
ATOM 1142 C C . ASP A 1 148 ? -8.572 -11.815 0.347 1.00 93.94 148 ASP A C 1
ATOM 1144 O O . ASP A 1 148 ? -7.824 -11.783 1.327 1.00 93.94 148 ASP A O 1
ATOM 1148 N N . ILE A 1 149 ? -9.758 -11.203 0.359 1.00 90.06 149 ILE A N 1
ATOM 1149 C CA . ILE A 1 149 ? -10.212 -10.342 1.469 1.00 90.06 149 ILE A CA 1
ATOM 1150 C C . ILE A 1 149 ? -10.180 -11.088 2.816 1.00 90.06 149 ILE A C 1
ATOM 1152 O O . ILE A 1 149 ? -9.772 -10.527 3.832 1.00 90.06 149 ILE A O 1
ATOM 1156 N N . ASP A 1 150 ? -10.551 -12.368 2.821 1.00 93.12 150 ASP A N 1
ATOM 1157 C CA . ASP A 1 150 ? -10.559 -13.252 3.994 1.00 93.12 150 ASP A CA 1
ATOM 1158 C C . ASP A 1 150 ? -9.151 -13.621 4.501 1.00 93.12 150 ASP A C 1
ATOM 1160 O O . ASP A 1 150 ? -8.986 -14.088 5.633 1.00 93.12 150 ASP A O 1
ATOM 1164 N N . ARG A 1 151 ? -8.118 -13.385 3.689 1.00 92.38 151 ARG A N 1
ATOM 1165 C CA . ARG A 1 151 ? -6.711 -13.593 4.045 1.00 92.38 151 ARG A CA 1
ATOM 1166 C C . ARG A 1 151 ? -6.031 -12.342 4.574 1.00 92.38 151 ARG A C 1
ATOM 1168 O O . ARG A 1 151 ? -5.000 -12.485 5.234 1.00 92.38 151 ARG A O 1
ATOM 1175 N N . VAL A 1 152 ? -6.604 -11.157 4.352 1.00 93.94 152 VAL A N 1
ATOM 1176 C CA . VAL A 1 152 ? -6.058 -9.904 4.883 1.00 93.94 152 VAL A CA 1
ATOM 1177 C C . VAL A 1 152 ? -6.055 -9.973 6.410 1.00 93.94 152 VAL A C 1
ATOM 1179 O O . VAL A 1 152 ? -7.111 -10.088 7.037 1.00 93.94 152 VAL A O 1
ATOM 1182 N N . ARG A 1 153 ? -4.872 -9.919 7.032 1.00 93.88 153 ARG A N 1
ATOM 1183 C CA . ARG A 1 153 ? -4.705 -10.089 8.484 1.00 93.88 153 ARG A CA 1
ATOM 1184 C C . ARG A 1 153 ? -5.562 -9.094 9.253 1.00 93.88 153 ARG A C 1
ATOM 1186 O O . ARG A 1 153 ? -6.297 -9.535 10.131 1.00 93.88 153 ARG A O 1
ATOM 1193 N N . ALA A 1 154 ? -5.490 -7.806 8.930 1.00 91.81 154 ALA A N 1
ATOM 1194 C CA . ALA A 1 154 ? -6.269 -6.769 9.597 1.00 91.81 154 ALA A CA 1
ATOM 1195 C C . ALA A 1 154 ? -7.774 -7.064 9.558 1.00 91.81 154 ALA A C 1
ATOM 1197 O O . ALA A 1 154 ? -8.456 -6.853 10.552 1.00 91.81 154 ALA A O 1
ATOM 1198 N N . ILE A 1 155 ? -8.284 -7.632 8.461 1.00 91.69 155 ILE A N 1
ATOM 1199 C CA . ILE A 1 155 ? -9.691 -8.028 8.340 1.00 91.69 155 ILE A CA 1
ATOM 1200 C C . ILE A 1 155 ? -9.954 -9.267 9.200 1.00 91.69 155 ILE A C 1
ATOM 1202 O O . ILE A 1 155 ? -10.751 -9.214 10.135 1.00 91.69 155 ILE A O 1
ATOM 1206 N N . ARG A 1 156 ? -9.225 -10.359 8.945 1.00 94.06 156 ARG A N 1
ATOM 1207 C CA . ARG A 1 156 ? -9.409 -11.672 9.584 1.00 94.06 156 ARG A CA 1
ATOM 1208 C C . ARG A 1 156 ? -9.198 -11.666 11.100 1.00 94.06 156 ARG A C 1
ATOM 1210 O O . ARG A 1 156 ? -9.816 -12.453 11.806 1.00 94.06 156 ARG A O 1
ATOM 1217 N N . LYS A 1 157 ? -8.257 -10.858 11.591 1.00 93.69 157 LYS A N 1
ATOM 1218 C CA . LYS A 1 157 ? -7.887 -10.766 13.012 1.00 93.69 157 LYS A CA 1
ATOM 1219 C C . LYS A 1 157 ? -8.571 -9.608 13.732 1.00 93.69 157 LYS A C 1
ATOM 1221 O O . LYS A 1 157 ? -8.413 -9.513 14.945 1.00 93.69 157 LYS A O 1
ATOM 1226 N N . SER A 1 158 ? -9.296 -8.742 13.022 1.00 94.38 158 SER A N 1
ATOM 1227 C CA . SER A 1 158 ? -10.104 -7.730 13.698 1.00 94.38 158 SER A CA 1
ATOM 1228 C C . SER A 1 158 ? -11.269 -8.365 14.445 1.00 94.38 158 SER A C 1
ATOM 1230 O O . SER A 1 158 ? -11.878 -9.327 13.974 1.00 94.38 158 SER A O 1
ATOM 1232 N N . ARG A 1 159 ? -11.598 -7.796 15.600 1.00 95.44 159 ARG A N 1
ATOM 1233 C CA . ARG A 1 159 ? -12.710 -8.232 16.447 1.00 95.44 159 ARG A CA 1
ATOM 1234 C C . ARG A 1 159 ? -13.510 -7.039 16.940 1.00 95.44 159 ARG A C 1
ATOM 1236 O O . ARG A 1 159 ? -13.002 -5.921 16.943 1.00 95.44 159 ARG A O 1
ATOM 1243 N N . LEU A 1 160 ? -14.753 -7.289 17.328 1.00 96.81 160 LEU A N 1
ATOM 1244 C CA . LEU A 1 160 ? -15.582 -6.291 17.992 1.00 96.81 160 LEU A CA 1
ATOM 1245 C C . LEU A 1 160 ? -15.292 -6.305 19.486 1.00 96.81 160 LEU A C 1
ATOM 1247 O O . LEU A 1 160 ? -15.221 -7.376 20.084 1.00 96.81 160 LEU A O 1
ATOM 1251 N N . VAL A 1 161 ? -15.121 -5.117 20.054 1.00 96.62 161 VAL A N 1
ATOM 1252 C CA . VAL A 1 161 ? -14.917 -4.885 21.486 1.00 96.62 161 VAL A CA 1
ATOM 1253 C C . VAL A 1 161 ? -15.856 -3.794 21.967 1.00 96.62 161 VAL A C 1
ATOM 1255 O O . VAL A 1 161 ? -16.205 -2.890 21.203 1.00 96.62 161 VAL A O 1
ATOM 1258 N N . THR A 1 162 ? -16.271 -3.887 23.225 1.00 97.12 162 THR A N 1
ATOM 1259 C CA . THR A 1 162 ? -17.163 -2.905 23.848 1.00 97.12 162 THR A CA 1
ATOM 1260 C C . THR A 1 162 ? -16.336 -1.772 24.436 1.00 97.12 162 THR A C 1
ATOM 1262 O O . THR A 1 162 ? -15.353 -2.016 25.132 1.00 97.12 162 THR A O 1
ATOM 1265 N N . THR A 1 163 ? -16.709 -0.527 24.164 1.00 95.88 163 THR A N 1
ATOM 1266 C CA . THR A 1 163 ? -16.014 0.634 24.726 1.00 95.88 163 THR A CA 1
ATOM 1267 C C . THR A 1 163 ? -16.450 0.902 26.164 1.00 95.88 163 THR A C 1
ATOM 1269 O O . THR A 1 163 ? -17.627 0.808 26.503 1.00 95.88 163 THR A O 1
ATOM 1272 N N . GLU A 1 164 ? -15.520 1.322 27.013 1.00 95.50 164 GLU A N 1
ATOM 1273 C CA . GLU A 1 164 ? -15.811 1.848 28.347 1.00 95.50 164 GLU A CA 1
ATOM 1274 C C . GLU A 1 164 ? -15.147 3.211 28.526 1.00 95.50 164 GLU A C 1
ATOM 1276 O O . GLU A 1 164 ? -14.035 3.447 28.055 1.00 95.50 164 GLU A O 1
ATOM 1281 N N . ALA A 1 165 ? -15.839 4.131 29.198 1.00 93.31 165 ALA A N 1
ATOM 1282 C CA . ALA A 1 165 ? -15.266 5.428 29.526 1.00 93.31 165 ALA A CA 1
ATOM 1283 C C . ALA A 1 165 ? -14.327 5.284 30.725 1.00 93.31 165 ALA A C 1
ATOM 1285 O O . ALA A 1 165 ? -14.746 4.869 31.805 1.00 93.31 165 ALA A O 1
ATOM 1286 N N . GLY A 1 166 ? -13.074 5.685 30.552 1.00 89.94 166 GLY A N 1
ATOM 1287 C CA . GLY A 1 166 ? -12.096 5.700 31.631 1.00 89.94 166 GLY A CA 1
ATOM 1288 C C . GLY A 1 166 ? -10.797 6.356 31.199 1.00 89.94 166 GLY A C 1
ATOM 1289 O O . GLY A 1 166 ? -10.585 6.638 30.022 1.00 89.94 166 GLY A O 1
ATOM 1290 N N . GLU A 1 167 ? -9.917 6.616 32.158 1.00 81.56 167 GLU A N 1
ATOM 1291 C CA . GLU A 1 167 ? -8.547 6.975 31.816 1.00 81.56 167 GLU A CA 1
ATOM 1292 C C . GLU A 1 167 ? -7.765 5.702 31.515 1.00 81.56 167 GLU A C 1
ATOM 1294 O O . GLU A 1 167 ? -7.665 4.787 32.337 1.00 81.56 167 GLU A O 1
ATOM 1299 N N . THR A 1 168 ? -7.212 5.643 30.310 1.00 69.25 168 THR A N 1
ATOM 1300 C CA . THR A 1 168 ? -6.272 4.610 29.905 1.00 69.25 168 THR A CA 1
ATOM 1301 C C . THR A 1 168 ? -5.032 4.752 30.776 1.00 69.25 168 THR A C 1
ATOM 1303 O O . THR A 1 168 ? -4.238 5.680 30.623 1.00 69.25 168 THR A O 1
ATOM 1306 N N . SER A 1 169 ? -4.861 3.835 31.728 1.00 65.12 169 SER A N 1
ATOM 1307 C CA . SER A 1 169 ? -3.574 3.710 32.405 1.00 65.12 169 SER A CA 1
ATOM 1308 C C . SER A 1 169 ? -2.534 3.316 31.353 1.00 65.12 169 SER A C 1
ATOM 1310 O O . SER A 1 169 ? -2.826 2.428 30.545 1.00 65.12 169 SER A O 1
ATOM 1312 N N . PRO A 1 170 ? -1.337 3.928 31.337 1.00 58.69 170 PRO A N 1
ATOM 1313 C CA . PRO A 1 170 ? -0.244 3.491 30.480 1.00 58.69 170 PRO A CA 1
ATOM 1314 C C . PRO A 1 170 ? 0.271 2.137 30.988 1.00 58.69 170 PRO A C 1
ATOM 1316 O O . PRO A 1 170 ? 1.295 2.042 31.658 1.00 58.69 170 PRO A O 1
ATOM 1319 N N . GLY A 1 171 ? -0.493 1.079 30.724 1.00 63.66 171 GLY A N 1
ATOM 1320 C CA . GLY A 1 171 ? 0.034 -0.273 30.671 1.00 63.66 171 GLY A CA 1
ATOM 1321 C C . GLY A 1 171 ? 0.929 -0.392 29.444 1.00 63.66 171 GLY A C 1
ATOM 1322 O O . GLY A 1 171 ? 0.764 0.351 28.475 1.00 63.66 171 GLY A O 1
ATOM 1323 N N . ASP A 1 172 ? 1.863 -1.335 29.475 1.00 78.50 172 ASP A N 1
ATOM 1324 C CA . ASP A 1 172 ? 2.779 -1.630 28.366 1.00 78.50 172 ASP A CA 1
ATOM 1325 C C . ASP A 1 172 ? 2.055 -2.395 27.234 1.00 78.50 172 ASP A C 1
ATOM 1327 O O . ASP A 1 172 ? 2.478 -3.448 26.760 1.00 78.50 172 ASP A O 1
ATOM 1331 N N . TRP A 1 173 ? 0.867 -1.909 26.865 1.00 88.00 173 TRP A N 1
ATOM 1332 C CA . TRP A 1 173 ? -0.008 -2.531 25.887 1.00 88.00 173 TRP A CA 1
ATOM 1333 C C . TRP A 1 173 ? 0.439 -2.192 24.465 1.00 88.00 173 TRP A C 1
ATOM 1335 O O . TRP A 1 173 ? 0.868 -1.063 24.200 1.00 88.00 173 TRP A O 1
ATOM 1345 N N . PRO A 1 174 ? 0.304 -3.124 23.506 1.00 90.75 174 PRO A N 1
ATOM 1346 C CA . PRO A 1 174 ? 0.645 -2.851 22.122 1.00 90.75 174 PRO A CA 1
ATOM 1347 C C . PRO A 1 174 ? -0.309 -1.827 21.500 1.00 90.75 174 PRO A C 1
ATOM 1349 O O . PRO A 1 174 ? -1.462 -1.662 21.906 1.00 90.75 174 PRO A O 1
ATOM 1352 N N . LEU A 1 175 ? 0.171 -1.171 20.445 1.00 91.75 175 LEU A N 1
ATOM 1353 C CA . LEU A 1 175 ? -0.643 -0.247 19.669 1.00 91.75 175 LEU A CA 1
ATOM 1354 C C . LEU A 1 175 ? -1.664 -1.023 18.823 1.00 91.75 175 LEU A C 1
ATOM 1356 O O . LEU A 1 175 ? -1.302 -1.904 18.035 1.00 91.75 175 LEU A O 1
ATOM 1360 N N . CYS A 1 176 ? -2.936 -0.671 18.958 1.00 92.88 176 CYS A N 1
ATOM 1361 C CA . CYS A 1 176 ? -4.051 -1.250 18.221 1.00 92.88 176 CYS A CA 1
ATOM 1362 C C . CYS A 1 176 ? -4.704 -0.198 17.319 1.00 92.88 176 CYS A C 1
ATOM 1364 O O . CYS A 1 176 ? -4.842 0.963 17.695 1.00 92.88 176 CYS A O 1
ATOM 1366 N N . LEU A 1 177 ? -5.114 -0.614 16.121 1.00 94.19 177 LEU A N 1
ATOM 1367 C CA . LEU A 1 177 ? -5.991 0.152 15.245 1.00 94.19 177 LEU A CA 1
ATOM 1368 C C . LEU A 1 177 ? -7.438 -0.133 15.649 1.00 94.19 177 LEU A C 1
ATOM 1370 O O . LEU A 1 177 ? -7.880 -1.283 15.611 1.00 94.19 177 LEU A O 1
ATOM 1374 N N . VAL A 1 178 ? -8.161 0.916 16.022 1.00 94.69 178 VAL A N 1
ATOM 1375 C CA . VAL A 1 178 ? -9.555 0.865 16.467 1.00 94.69 178 VAL A CA 1
ATOM 1376 C C . VAL A 1 178 ? -10.390 1.692 15.508 1.00 94.69 178 VAL A C 1
ATOM 1378 O O . VAL A 1 178 ? -10.019 2.822 15.214 1.00 94.69 178 VAL A O 1
ATOM 1381 N N . ALA A 1 179 ? -11.513 1.166 15.034 1.00 93.31 179 ALA A N 1
ATOM 1382 C CA . ALA A 1 179 ? -12.437 1.877 14.167 1.00 93.31 179 ALA A CA 1
ATOM 1383 C C . ALA A 1 179 ? -13.888 1.700 14.615 1.00 93.31 179 ALA A C 1
ATOM 1385 O O . ALA A 1 179 ? -14.273 0.635 15.095 1.00 93.31 179 ALA A O 1
ATOM 1386 N N . ASN A 1 180 ? -14.709 2.730 14.431 1.00 90.56 180 ASN A N 1
ATOM 1387 C CA . ASN A 1 180 ? -16.154 2.589 14.594 1.00 90.56 180 ASN A CA 1
ATOM 1388 C C . ASN A 1 180 ? -16.765 1.813 13.402 1.00 90.56 180 ASN A C 1
ATOM 1390 O O . ASN A 1 180 ? -16.139 1.671 12.350 1.00 90.56 180 ASN A O 1
ATOM 1394 N N . GLU A 1 181 ? -18.000 1.322 13.544 1.00 85.31 181 GLU A N 1
ATOM 1395 C CA . GLU A 1 181 ? -18.728 0.637 12.456 1.00 85.31 181 GLU A CA 1
ATOM 1396 C C . GLU A 1 181 ? -19.771 1.538 11.763 1.00 85.31 181 GLU A C 1
ATOM 1398 O O . GLU A 1 181 ? -20.720 1.070 11.133 1.00 85.31 181 GLU A O 1
ATOM 1403 N N . GLN A 1 182 ? -19.606 2.862 11.852 1.00 78.44 182 GLN A N 1
ATOM 1404 C CA . GLN A 1 182 ? -20.559 3.825 11.297 1.00 78.44 182 GLN A CA 1
ATOM 1405 C C . GLN A 1 182 ? -20.155 4.257 9.886 1.00 78.44 182 GLN A C 1
ATOM 1407 O O . GLN A 1 182 ? -19.327 5.145 9.716 1.00 78.44 182 GLN A O 1
ATOM 1412 N N . TYR A 1 183 ? -20.793 3.696 8.856 1.00 69.31 183 TYR A N 1
ATOM 1413 C CA . TYR A 1 183 ? -20.442 3.956 7.450 1.00 69.31 183 TYR A CA 1
ATOM 1414 C C . TYR A 1 183 ? -20.347 5.453 7.079 1.00 69.31 183 TYR A C 1
ATOM 1416 O O . TYR A 1 183 ? -19.363 5.890 6.490 1.00 69.31 183 TYR A O 1
ATOM 1424 N N . HIS A 1 184 ? -21.339 6.265 7.463 1.00 64.62 184 HIS A N 1
ATOM 1425 C CA . HIS A 1 184 ? -21.386 7.694 7.115 1.00 64.62 184 HIS A CA 1
ATOM 1426 C C . HIS A 1 184 ? -20.444 8.569 7.959 1.00 64.62 184 HIS A C 1
ATOM 1428 O O . HIS A 1 184 ? -20.103 9.680 7.557 1.00 64.62 184 HIS A O 1
ATOM 1434 N N . GLN A 1 185 ? -20.034 8.090 9.136 1.00 75.50 185 GLN A N 1
ATOM 1435 C CA . GLN A 1 185 ? -19.194 8.822 10.088 1.00 75.50 185 GLN A CA 1
ATOM 1436 C C . GLN A 1 185 ? -17.981 7.987 10.498 1.00 75.50 185 GLN A C 1
ATOM 1438 O O . GLN A 1 185 ? -17.555 8.022 11.651 1.00 75.50 185 GLN A O 1
ATOM 1443 N N . PHE A 1 186 ? -17.412 7.253 9.539 1.00 79.06 186 PHE A N 1
ATOM 1444 C CA . PHE A 1 186 ? -16.320 6.330 9.810 1.00 79.06 186 PHE A CA 1
ATOM 1445 C C . PHE A 1 186 ? -15.138 7.055 10.460 1.00 79.06 186 PHE A C 1
ATOM 1447 O O . PHE A 1 186 ? -14.698 8.108 9.981 1.00 79.06 186 PHE A O 1
ATOM 1454 N N . ARG A 1 187 ? -14.629 6.508 11.561 1.00 82.44 187 ARG A N 1
ATOM 1455 C CA . ARG A 1 187 ? -13.443 7.004 12.268 1.00 82.44 187 ARG A CA 1
ATOM 1456 C C . ARG A 1 187 ? -12.569 5.832 12.670 1.00 82.44 187 ARG A C 1
ATOM 1458 O O . ARG A 1 187 ? -13.089 4.791 13.060 1.00 82.44 187 ARG A O 1
ATOM 1465 N N . ALA A 1 188 ? -11.257 6.040 12.619 1.00 88.38 188 ALA A N 1
ATOM 1466 C CA . ALA A 1 188 ? -10.273 5.108 13.139 1.00 88.38 188 ALA A CA 1
ATOM 1467 C C . ALA A 1 188 ? -9.170 5.855 13.896 1.00 88.38 188 ALA A C 1
ATOM 1469 O O . ALA A 1 188 ? -8.795 6.961 13.507 1.00 88.38 188 ALA A O 1
ATOM 1470 N N . LEU A 1 189 ? -8.662 5.247 14.964 1.00 92.19 189 LEU A N 1
ATOM 1471 C CA . LEU A 1 189 ? -7.608 5.762 15.832 1.00 92.19 189 LEU A CA 1
ATOM 1472 C C . LEU A 1 189 ? -6.581 4.672 16.138 1.00 92.19 189 LEU A C 1
ATOM 1474 O O . LEU A 1 189 ? -6.856 3.478 16.012 1.00 92.19 189 LEU A O 1
ATOM 1478 N N . LEU A 1 190 ? -5.406 5.104 16.588 1.00 91.94 190 LEU A N 1
ATOM 1479 C CA . LEU A 1 190 ? -4.409 4.239 17.205 1.00 91.94 190 LEU A CA 1
ATOM 1480 C C . LEU A 1 190 ? -4.489 4.408 18.721 1.00 91.94 190 LEU A C 1
ATOM 1482 O O . LEU A 1 190 ? -4.387 5.532 19.207 1.00 91.94 190 LEU A O 1
ATOM 1486 N N . VAL A 1 191 ? -4.678 3.305 19.442 1.00 90.56 191 VAL A N 1
ATOM 1487 C CA . VAL A 1 191 ? -4.852 3.287 20.901 1.00 90.56 191 VAL A CA 1
ATOM 1488 C C . VAL A 1 191 ? -3.990 2.176 21.495 1.00 90.56 191 VAL A C 1
ATOM 1490 O O . VAL A 1 191 ? -3.910 1.085 20.929 1.00 90.56 191 VAL A O 1
ATOM 1493 N N . HIS A 1 192 ? -3.328 2.442 22.620 1.00 90.38 192 HIS A N 1
ATOM 1494 C CA . HIS A 1 192 ? -2.674 1.399 23.411 1.00 90.38 192 HIS A CA 1
ATOM 1495 C C . HIS A 1 192 ? -3.737 0.641 24.203 1.00 90.38 192 HIS A C 1
ATOM 1497 O O . HIS A 1 192 ? -4.406 1.227 25.053 1.00 90.38 192 HIS A O 1
ATOM 1503 N N . ALA A 1 193 ? -3.918 -0.644 23.907 1.00 90.19 193 ALA A N 1
ATOM 1504 C CA . ALA A 1 193 ? -4.999 -1.436 24.483 1.00 90.19 193 ALA A CA 1
ATOM 1505 C C . ALA A 1 193 ? -4.615 -2.907 24.611 1.00 90.19 193 ALA A C 1
ATOM 1507 O O . ALA A 1 193 ? -3.826 -3.411 23.807 1.00 90.19 193 ALA A O 1
ATOM 1508 N N . ASP A 1 194 ? -5.213 -3.587 25.593 1.00 90.50 194 ASP A N 1
ATOM 1509 C CA . ASP A 1 194 ? -5.147 -5.041 25.684 1.00 90.50 194 ASP A CA 1
ATOM 1510 C C . ASP A 1 194 ? -5.759 -5.639 24.404 1.00 90.50 194 ASP A C 1
ATOM 1512 O O . ASP A 1 194 ? -6.959 -5.500 24.139 1.00 90.50 194 ASP A O 1
ATOM 1516 N N . PRO A 1 195 ? -4.944 -6.289 23.566 1.00 86.81 195 PRO A N 1
ATOM 1517 C CA . PRO A 1 195 ? -5.396 -6.773 22.280 1.00 86.81 195 PRO A CA 1
ATOM 1518 C C . PRO A 1 195 ? -6.279 -8.015 22.368 1.00 86.81 195 PRO A C 1
ATOM 1520 O O . PRO A 1 195 ? -6.928 -8.334 21.366 1.00 86.81 195 PRO A O 1
ATOM 1523 N N . ASP A 1 196 ? -6.345 -8.672 23.524 1.00 88.06 196 ASP A N 1
ATOM 1524 C CA . ASP A 1 196 ? -7.120 -9.889 23.762 1.00 88.06 196 ASP A CA 1
ATOM 1525 C C . ASP A 1 196 ? -8.326 -9.643 24.696 1.00 88.06 196 ASP A C 1
ATOM 1527 O O . ASP A 1 196 ? -9.242 -10.460 24.729 1.00 88.06 196 ASP A O 1
ATOM 1531 N N . GLY A 1 197 ? -8.395 -8.490 25.374 1.00 88.88 197 GLY A N 1
ATOM 1532 C CA . GLY A 1 197 ? -9.508 -8.113 26.259 1.00 88.88 197 GLY A CA 1
ATOM 1533 C C . GLY A 1 197 ? -10.796 -7.695 25.534 1.00 88.88 197 GLY A C 1
ATOM 1534 O O . GLY A 1 197 ? -10.760 -6.983 24.535 1.00 88.88 197 GLY A O 1
ATOM 1535 N N . ASP A 1 198 ? -11.970 -8.100 26.018 1.00 92.69 198 ASP A N 1
ATOM 1536 C CA . ASP A 1 198 ? -13.267 -7.814 25.363 1.00 92.69 198 ASP A CA 1
ATOM 1537 C C . ASP A 1 198 ? -13.757 -6.363 25.517 1.00 92.69 198 ASP A C 1
ATOM 1539 O O . ASP A 1 198 ? -14.656 -5.920 24.793 1.00 92.69 198 ASP A O 1
ATOM 1543 N N . THR A 1 199 ? -13.126 -5.617 26.422 1.00 93.38 199 THR A N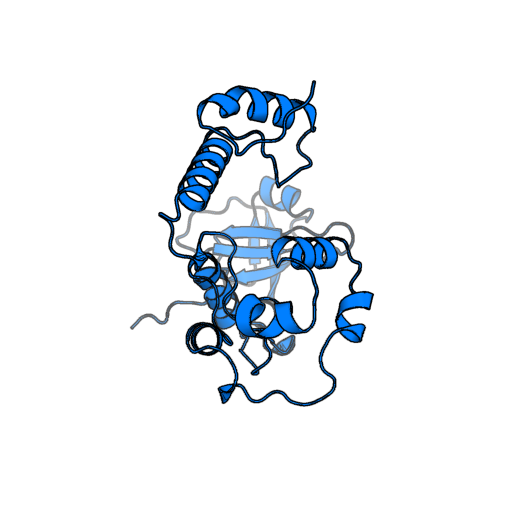 1
ATOM 1544 C CA . THR A 1 199 ? -13.435 -4.221 26.724 1.00 93.38 199 THR A CA 1
ATOM 1545 C C . THR A 1 199 ? -12.273 -3.316 26.327 1.00 93.38 199 THR A C 1
ATOM 1547 O O . THR A 1 199 ? -11.117 -3.596 26.640 1.00 93.38 199 THR A O 1
ATOM 1550 N N . LEU A 1 200 ? -12.589 -2.190 25.687 1.00 94.06 200 LEU A N 1
ATOM 1551 C CA . LEU A 1 200 ? -11.644 -1.137 25.334 1.00 94.06 200 LEU A CA 1
ATOM 1552 C C . LEU A 1 200 ? -11.928 0.128 26.149 1.00 94.06 200 LEU A C 1
ATOM 1554 O O . LEU A 1 200 ? -12.917 0.822 25.914 1.00 94.06 200 LEU A O 1
ATOM 1558 N N . ILE A 1 201 ? -11.031 0.449 27.078 1.00 93.62 201 ILE A N 1
ATOM 1559 C CA . ILE A 1 201 ? -11.108 1.688 27.856 1.00 93.62 201 ILE A CA 1
ATOM 1560 C C . ILE A 1 201 ? -10.637 2.847 26.978 1.00 93.62 201 ILE A C 1
ATOM 1562 O O . ILE A 1 201 ? -9.533 2.809 26.438 1.00 93.62 201 ILE A O 1
ATOM 1566 N N . LEU A 1 202 ? -11.473 3.872 26.849 1.00 92.62 202 LEU A N 1
ATOM 1567 C CA . LEU A 1 202 ? -11.193 5.075 26.078 1.00 92.62 202 LEU A CA 1
ATOM 1568 C C . LEU A 1 202 ? -11.447 6.317 26.927 1.00 92.62 202 LEU A C 1
ATOM 1570 O O . LEU A 1 202 ? -12.470 6.439 27.609 1.00 92.62 202 LEU A O 1
ATOM 1574 N N . SER A 1 203 ? -10.537 7.280 26.816 1.00 93.38 203 SER A N 1
ATOM 1575 C CA . SER A 1 203 ? -10.738 8.614 27.369 1.00 93.38 203 SER A CA 1
ATOM 1576 C C . SER A 1 203 ? -11.926 9.305 26.698 1.00 93.38 203 SER A C 1
ATOM 1578 O O . SER A 1 203 ? -12.277 9.029 25.547 1.00 93.38 203 SER A O 1
ATOM 1580 N N . ALA A 1 204 ? -12.515 10.291 27.380 1.00 92.94 204 ALA A N 1
ATOM 1581 C CA . ALA A 1 204 ? -13.595 11.100 26.809 1.00 92.94 204 ALA A CA 1
ATOM 1582 C C . ALA A 1 204 ? -13.201 11.746 25.463 1.00 92.94 204 ALA A C 1
ATOM 1584 O O . ALA A 1 204 ? -14.032 11.886 24.567 1.00 92.94 204 ALA A O 1
ATOM 1585 N N . ARG A 1 205 ? -11.915 12.091 25.300 1.00 92.06 205 ARG A N 1
ATOM 1586 C CA . ARG A 1 205 ? -11.370 12.627 24.048 1.00 92.06 205 ARG A CA 1
ATOM 1587 C C . ARG A 1 205 ? -11.346 11.575 22.937 1.00 92.06 205 ARG A C 1
ATOM 1589 O O . ARG A 1 205 ? -11.683 11.894 21.803 1.00 92.06 205 ARG A O 1
ATOM 1596 N N . GLU A 1 206 ? -10.933 10.346 23.233 1.00 92.56 206 GLU A N 1
ATOM 1597 C CA . GLU A 1 206 ? -10.884 9.259 22.245 1.00 92.56 206 GLU A CA 1
ATOM 1598 C C . GLU A 1 206 ? -12.281 8.818 21.803 1.00 92.56 206 GLU A C 1
ATOM 1600 O O . GLU A 1 206 ? -12.494 8.633 20.605 1.00 92.56 206 GLU A O 1
ATOM 1605 N N . LEU A 1 207 ? -13.241 8.743 22.733 1.00 93.19 207 LEU A N 1
ATOM 1606 C CA . LEU A 1 207 ? -14.653 8.483 22.426 1.00 93.19 207 LEU A CA 1
ATOM 1607 C C . LEU A 1 207 ? -15.226 9.542 21.468 1.00 93.19 207 LEU A C 1
ATOM 1609 O O . LEU A 1 207 ? -15.797 9.198 20.431 1.00 93.19 207 LEU A O 1
ATOM 1613 N N . ASP A 1 208 ? -14.997 10.834 21.743 1.00 91.81 208 ASP A N 1
ATOM 1614 C CA . ASP A 1 208 ? -15.455 11.911 20.852 1.00 91.81 208 ASP A CA 1
ATOM 1615 C C . ASP A 1 208 ? -14.773 11.874 19.470 1.00 91.81 208 ASP A C 1
ATOM 1617 O O . ASP A 1 208 ? -15.429 12.084 18.443 1.00 91.81 208 ASP A O 1
ATOM 1621 N N . MET A 1 209 ? -13.472 11.563 19.415 1.00 90.56 209 MET A N 1
ATOM 1622 C CA . MET A 1 209 ? -12.735 11.416 18.154 1.00 90.56 209 MET A CA 1
ATOM 1623 C C . MET A 1 209 ? -13.226 10.217 17.325 1.00 90.56 209 MET A C 1
ATOM 1625 O O . MET A 1 209 ? -13.329 10.337 16.101 1.00 90.56 209 MET A O 1
ATOM 1629 N N . LEU A 1 210 ? -13.565 9.091 17.969 1.00 88.25 210 LEU A N 1
ATOM 1630 C CA . LEU A 1 210 ? -14.172 7.919 17.321 1.00 88.25 210 LEU A CA 1
ATOM 1631 C C . LEU A 1 210 ? -15.659 8.092 17.014 1.00 88.25 210 LEU A C 1
ATOM 1633 O O . LEU A 1 210 ? -16.210 7.282 16.269 1.00 88.25 210 LEU A O 1
ATOM 1637 N N . LYS A 1 211 ? -16.306 9.137 17.542 1.00 88.62 211 LYS A N 1
ATOM 1638 C CA . LYS A 1 211 ? -17.757 9.351 17.435 1.00 88.62 211 LYS A CA 1
ATOM 1639 C C . LYS A 1 211 ? -18.560 8.155 17.956 1.00 88.62 211 LYS A C 1
ATOM 1641 O O . LYS A 1 211 ? -19.552 7.750 17.351 1.00 88.62 211 LYS A O 1
ATOM 1646 N N . CYS A 1 212 ? -18.125 7.607 19.086 1.00 90.31 212 CYS A N 1
ATOM 1647 C CA . CYS A 1 212 ? -18.836 6.568 19.821 1.00 90.31 212 CYS A CA 1
ATOM 1648 C C . CYS A 1 212 ? -19.033 6.971 21.286 1.00 90.31 212 CYS A C 1
ATOM 1650 O O . CYS A 1 212 ? -18.379 7.879 21.801 1.00 90.31 212 CYS A O 1
ATOM 1652 N N . HIS A 1 213 ? -19.959 6.296 21.951 1.00 93.69 213 HIS A N 1
ATOM 1653 C CA . HIS A 1 213 ? -20.217 6.422 23.379 1.00 93.69 213 HIS A CA 1
ATOM 1654 C C . HIS A 1 213 ? -19.680 5.187 24.104 1.00 93.69 213 HIS A C 1
ATOM 1656 O O . HIS A 1 213 ? -19.373 4.173 23.479 1.00 93.69 213 HIS A O 1
ATOM 1662 N N . ALA A 1 214 ? -19.562 5.260 25.429 1.00 94.12 214 ALA A N 1
ATOM 1663 C CA . ALA A 1 214 ? -19.308 4.068 26.231 1.00 94.12 214 ALA A CA 1
ATOM 1664 C C . ALA A 1 214 ? -20.471 3.072 26.079 1.00 94.12 214 ALA A C 1
ATOM 1666 O O . ALA A 1 214 ? -21.636 3.468 26.130 1.00 94.12 214 ALA A O 1
ATOM 1667 N N . GLY A 1 215 ? -20.144 1.795 25.904 1.00 95.06 215 GLY A N 1
ATOM 1668 C CA . GLY A 1 215 ? -21.079 0.708 25.626 1.00 95.06 215 GLY A CA 1
ATOM 1669 C C . GLY A 1 215 ? -21.257 0.402 24.135 1.00 95.06 215 GLY A C 1
ATOM 1670 O O . GLY A 1 215 ? -21.819 -0.642 23.806 1.00 95.06 215 GLY A O 1
ATOM 1671 N N . ASP A 1 216 ? -20.762 1.258 23.235 1.00 95.69 216 ASP A N 1
ATOM 1672 C CA . ASP A 1 216 ? -20.794 0.991 21.796 1.00 95.69 216 ASP A CA 1
ATOM 1673 C C . ASP A 1 216 ? -19.768 -0.089 21.414 1.00 95.69 216 ASP A C 1
ATOM 1675 O O . ASP A 1 216 ? -18.732 -0.264 22.060 1.00 95.69 216 ASP A O 1
ATOM 1679 N N . GLN A 1 217 ? -20.031 -0.797 20.314 1.00 97.12 217 GLN A N 1
ATOM 1680 C CA . GLN A 1 217 ? -19.061 -1.721 19.734 1.00 97.12 217 GLN A CA 1
ATOM 1681 C C . GLN A 1 217 ? -18.161 -1.013 18.724 1.00 97.12 217 GLN A C 1
ATOM 1683 O O . GLN A 1 217 ? -18.620 -0.283 17.841 1.00 97.12 21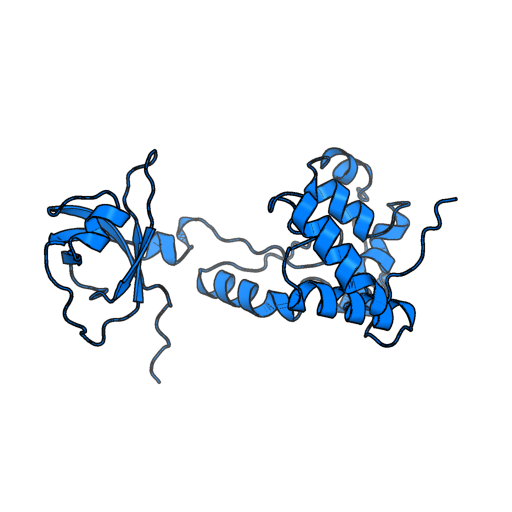7 GLN A O 1
ATOM 1688 N N . VAL A 1 218 ? -16.862 -1.275 18.833 1.00 95.94 218 VAL A N 1
ATOM 1689 C CA . VAL A 1 218 ? -15.843 -0.823 17.885 1.00 95.94 218 VAL A CA 1
ATOM 1690 C C . VAL A 1 218 ? -15.017 -2.008 17.409 1.00 95.94 218 VAL A C 1
ATOM 1692 O O . VAL A 1 218 ? -14.845 -3.000 18.115 1.00 95.9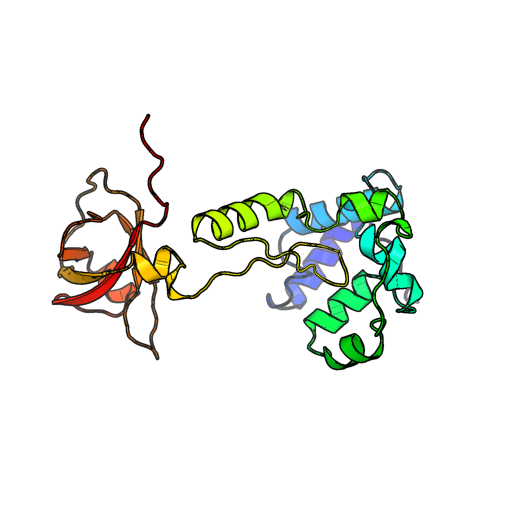4 218 VAL A O 1
ATOM 1695 N N . ARG A 1 219 ? -14.497 -1.913 16.190 1.00 96.00 219 ARG A N 1
ATOM 1696 C CA . ARG A 1 219 ? -13.634 -2.925 15.593 1.00 96.00 219 ARG A CA 1
ATOM 1697 C C . ARG A 1 219 ? -12.183 -2.630 15.928 1.00 96.00 219 ARG A C 1
ATOM 1699 O O . ARG A 1 219 ? -11.695 -1.547 15.629 1.00 96.00 219 ARG A O 1
ATOM 1706 N N . MET A 1 220 ? -11.477 -3.600 16.490 1.00 95.88 220 MET A N 1
ATOM 1707 C CA . MET A 1 220 ? -10.088 -3.458 16.912 1.00 95.88 220 MET A CA 1
ATOM 1708 C C . MET A 1 220 ? -9.202 -4.552 16.320 1.00 95.88 220 MET A C 1
ATOM 1710 O O . MET A 1 220 ? -9.608 -5.710 16.214 1.00 95.88 220 MET A O 1
ATOM 1714 N N . VAL A 1 221 ? -7.970 -4.192 15.961 1.00 95.06 221 VAL A N 1
ATOM 1715 C CA . VAL A 1 221 ? -6.901 -5.126 15.586 1.00 95.06 221 VAL A CA 1
ATOM 1716 C C . VAL A 1 221 ? -5.538 -4.572 16.004 1.00 95.06 221 VAL A C 1
ATOM 1718 O O . VAL A 1 221 ? -5.320 -3.365 15.958 1.00 95.06 221 VAL A O 1
ATOM 1721 N N . ARG A 1 222 ? -4.582 -5.430 16.376 1.00 93.44 222 ARG A N 1
ATOM 1722 C CA . ARG A 1 222 ? -3.196 -4.994 16.642 1.00 93.44 222 ARG A CA 1
ATOM 1723 C C . ARG A 1 222 ? -2.596 -4.326 15.402 1.00 93.44 222 ARG A C 1
ATOM 1725 O O . ARG A 1 222 ? -2.690 -4.891 14.309 1.00 93.44 222 ARG A O 1
ATOM 1732 N N . LEU A 1 223 ? -1.927 -3.181 15.555 1.00 89.44 223 LEU A N 1
ATOM 1733 C CA . LEU A 1 223 ? -1.320 -2.467 14.427 1.00 89.44 223 LEU A CA 1
ATOM 1734 C C . LEU A 1 223 ? -0.240 -3.321 13.759 1.00 89.44 223 LEU A C 1
ATOM 1736 O O . LEU A 1 223 ? -0.303 -3.576 12.559 1.00 89.44 223 LEU A O 1
ATOM 1740 N N . ILE A 1 224 ? 0.714 -3.805 14.551 1.00 83.62 224 ILE A N 1
ATOM 1741 C CA . ILE A 1 224 ? 1.819 -4.637 14.077 1.00 83.62 224 ILE A CA 1
ATOM 1742 C C . ILE A 1 224 ? 1.473 -6.107 14.384 1.00 83.62 224 ILE A C 1
ATOM 1744 O O . ILE A 1 224 ? 1.074 -6.412 15.510 1.00 83.62 224 ILE A O 1
ATOM 1748 N N . PRO A 1 225 ? 1.568 -7.030 13.407 1.00 71.81 225 PRO A N 1
ATOM 1749 C CA . PRO A 1 225 ? 1.529 -8.462 13.697 1.00 71.81 225 PRO A CA 1
ATOM 1750 C C . PRO A 1 225 ? 2.699 -8.792 14.629 1.00 71.81 225 PRO A C 1
ATOM 1752 O O . PRO A 1 225 ? 3.804 -8.357 14.324 1.00 71.81 225 PRO A O 1
ATOM 1755 N N . GLU A 1 226 ? 2.477 -9.514 15.734 1.00 68.44 226 GLU A N 1
ATOM 1756 C CA . GLU A 1 226 ? 3.550 -9.885 16.675 1.00 68.44 226 GLU A CA 1
ATOM 1757 C C . GLU A 1 226 ? 4.835 -10.295 15.938 1.00 68.44 226 GLU A C 1
ATOM 1759 O O . GLU A 1 226 ? 4.803 -11.139 15.035 1.00 68.44 226 GLU A O 1
ATOM 1764 N N . GLU A 1 227 ? 5.972 -9.715 16.333 1.00 50.22 227 GLU A N 1
ATOM 1765 C CA . GLU A 1 227 ? 7.243 -10.393 16.122 1.00 50.22 227 GLU A CA 1
ATOM 1766 C C . GLU A 1 227 ? 7.172 -11.686 16.923 1.00 50.22 227 GLU A C 1
ATOM 1768 O O . GLU A 1 227 ? 6.916 -11.663 18.128 1.00 50.22 227 GLU A O 1
ATOM 1773 N N . LYS A 1 228 ? 7.382 -12.822 16.254 1.00 37.59 228 LYS A N 1
ATOM 1774 C CA . LYS A 1 228 ? 7.715 -14.046 16.971 1.00 37.59 228 LYS A CA 1
ATOM 1775 C C . LYS A 1 228 ? 8.888 -13.724 17.890 1.00 37.59 228 LYS A C 1
ATOM 1777 O O . LYS A 1 228 ? 9.985 -13.438 17.418 1.00 37.59 228 LYS A O 1
ATOM 1782 N N . THR A 1 229 ? 8.631 -13.747 19.189 1.00 35.66 229 THR A N 1
ATOM 1783 C CA . THR A 1 229 ? 9.681 -13.830 20.187 1.00 35.66 229 THR A CA 1
ATOM 1784 C C . THR A 1 229 ? 10.327 -15.209 20.039 1.00 35.66 229 THR A C 1
ATOM 1786 O O . THR A 1 229 ? 9.623 -16.214 20.138 1.00 35.66 229 THR A O 1
ATOM 1789 N N . ALA A 1 230 ? 11.647 -15.196 19.828 1.00 33.12 230 ALA A N 1
ATOM 1790 C CA . ALA A 1 230 ? 12.580 -16.323 19.690 1.00 33.12 230 ALA A CA 1
ATOM 1791 C C . ALA A 1 230 ? 12.590 -17.085 18.348 1.00 33.12 230 ALA A C 1
ATOM 1793 O O . ALA A 1 230 ? 11.549 -17.627 17.910 1.00 33.12 230 ALA A O 1
#

Foldseek 3Di:
DDDDDQAALVCLVVLLVVQVVVPQPDPVRHNDSVVVNVVSVLSVCLVVVVDDCVSNLDALQCVQPVVVQDVDDLVVVVVCVVVPVCVVVVVRDDPDDDDLVSGDPSNNVCAQHDDPVCVVVVVLVVQQPWDFPRDADNRRNHTDTDDDQCSRCLNVLKDKAFEAEDDDDPDVAAWKWKWAPDPVQTAIDIDRAHQPDRYDYDYPVRCVRRVHDGGGIIIMDGPGDDDPDD

Radius of gyration: 24.06 Å; Cα contacts (8 Å, |Δi|>4): 315; chains: 1; bounding box: 47×54×61 Å

InterPro domains:
  IPR007041 Arginine N-succinyltransferase AstA/AruG [PF04958] (1-50)
  IPR007041 Arginine N-succinyltransferase AstA/AruG [PF04958] (54-221)
  IPR016181 Acyl-CoA N-acyltransferase [SSF55729] (1-52)
  IPR016181 Acyl-CoA N-acyltransferase [SSF55729] (54-223)

Mean predicted aligned error: 12.79 Å

pLDDT: mean 81.87, std 13.67, range [33.12, 97.12]

Solvent-accessible surface area (backbone atoms only — not comparable to full-atom values): 13576 Å² total; per-residue (Å²): 136,92,82,91,74,86,66,51,82,86,44,50,69,59,51,43,52,53,20,60,72,59,63,89,74,46,85,92,49,55,79,40,69,69,63,49,51,52,49,34,52,50,51,45,34,38,76,69,62,72,46,62,60,71,76,57,73,49,41,50,29,19,68,54,47,37,48,81,60,36,99,58,57,64,70,58,54,53,50,42,51,74,71,65,59,58,72,62,55,74,73,50,51,78,94,61,93,77,69,66,88,78,40,44,72,67,21,57,72,35,54,60,38,68,56,84,90,46,44,64,60,51,53,53,43,42,73,30,50,30,39,76,76,89,44,53,42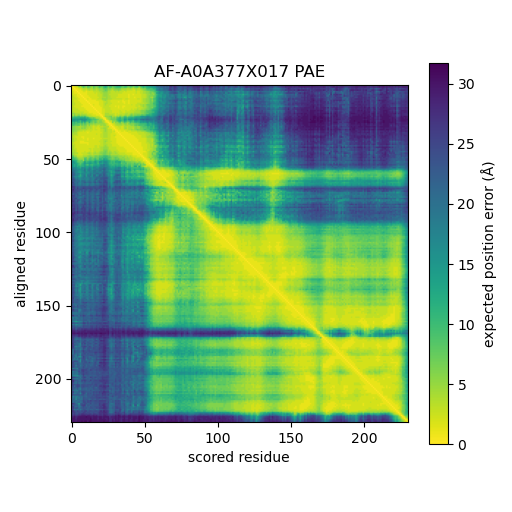,83,57,55,20,28,53,42,69,50,62,60,71,80,55,27,38,68,62,62,64,36,43,77,27,35,30,37,76,39,81,66,71,90,61,98,41,54,55,22,40,37,27,43,82,41,83,94,64,62,25,72,50,80,44,72,40,66,85,84,53,66,60,43,64,30,34,75,66,52,29,60,68,35,70,50,57,67,69,38,67,29,40,35,29,63,64,66,78,79,75,80,81,127

Sequence (230 aa):
MMVIRPVEPGDLPGLLKLAAETGGGLTSLPVDEATLAARIARSQQTWRGELPKSEQGYSPFWESLGKRFFAMEFSRADYLCGTGQKAFIAALMPKHPLYIDFLSPEAQAVIGKVHPQTAPARTVLEKEGFRYLNYIDIFDGGPTLECDIDRVRAIRKSRLVTTEAGETSPGDWPLCLVANEQYHQFRALLVHADPDGDTLILSARELDMLKCHAGDQVRMVRLIPEEKTA

Secondary structure (DSSP, 8-state):
--------GGGHHHHHHHHHHTTT--TTS-S-HHHHHHHHHHHHHHHTT-S-GGGTT--HHIIIIIHHH-SS-HHHHHHHHHTT-THHHHHHS-SS---GGGS-HHHHHHTTPPPTTTHHHHHHHHHHT-EEEEEE-TTT-PEEEE--GGG-HHHHH-EEEEEEES-----SPPEEEEEE--GGG--EEEEE--SS-SEEEE-HHHHHHHT--TT-EEEEEESS------